Protein AF-A0A8S3FQM8-F1 (afdb_monomer_lite)

Sequence (209 aa):
EDIPSAFQVRVAGCKGMVAIDPESTLNDYYIHVRDSMVKFPSDDWNLEICEFSRPMTLTLNNQVIRLLSDLGNADGQFIAFQNQGFGYSQTPEEQESSAIDIAVQKNMSYSLSKDNLLTNRIPIPPTDGRNLFGIADETGELQYGQCFIQYSALNQTNKGRRKFHVVTGTVLVTKNPCLWPGDFRRLTAVHNSTLEKFMRDVIVFPING

Radius of gyration: 18.64 Å; chains: 1; bounding box: 58×37×45 Å

Foldseek 3Di:
DDDFQKFFKDFQQFTDMDGDDPPDPDPDDDDDGDPVRRRDGGPGGDIDTPDTFAWAWDKDFLLNVVLVVCVVVVDPCVVVVVVDDDDDDDDDDDDDDDWKWWQQDDDDPDPPDPVNSPPRIHTDPPVGTTTAAEDEDPVLPDDPQEKWDKEWDPDDPDPDDTDMDTDFAWIWMAGPVDNDPVRIGIGGHDDDPVCVVRHYSHMYDYPYD

Secondary structure (DSSP, 8-state):
-PPPSEEEEEETTEEEEEE--TT---SS------GGGB-S-------EEEEE---EE-EEEHHHHHHHHHHHHH-THHHHHHH----------------EEEE----------GGGGGSSEEEPPTTT-EEEEEEEETT--PPTTEEEEEEE-S---SSSPPPEEEE-EEEEEEESS--SGGG-EEEEE---HHHHHH--SEEEEES--

pLDDT: mean 70.12, std 23.17, range [21.67, 94.75]

Organism: NCBI:txid392030

Structure (mmCIF, N/CA/C/O backbone):
data_AF-A0A8S3FQM8-F1
#
_entry.id   AF-A0A8S3FQM8-F1
#
loop_
_atom_site.group_PDB
_atom_site.id
_atom_site.type_symbol
_atom_site.label_atom_id
_atom_site.label_alt_id
_atom_site.label_comp_id
_atom_site.label_asym_id
_atom_site.label_entity_id
_atom_site.label_seq_id
_atom_site.pdbx_PDB_ins_code
_atom_site.Cartn_x
_atom_site.Cartn_y
_atom_site.Cartn_z
_atom_site.occupancy
_atom_site.B_iso_or_equiv
_atom_site.auth_seq_id
_atom_site.auth_comp_id
_atom_site.auth_asym_id
_atom_site.auth_atom_id
_atom_site.pdbx_PDB_model_num
ATOM 1 N N . GLU A 1 1 ? 15.951 7.790 11.563 1.00 51.38 1 GLU A N 1
ATOM 2 C CA . GLU A 1 1 ? 14.821 8.065 10.658 1.00 51.38 1 GLU A CA 1
ATOM 3 C C . GLU A 1 1 ? 14.263 6.717 10.233 1.00 51.38 1 GLU A C 1
ATOM 5 O O . GLU A 1 1 ? 15.066 5.815 10.014 1.00 51.38 1 GLU A O 1
ATOM 10 N N . ASP A 1 2 ? 12.945 6.520 10.253 1.00 73.25 2 ASP A N 1
ATOM 11 C CA . ASP A 1 2 ? 12.366 5.232 9.849 1.00 73.25 2 ASP A CA 1
ATOM 12 C C . ASP A 1 2 ? 12.315 5.171 8.320 1.00 73.25 2 ASP A C 1
ATOM 14 O O . ASP A 1 2 ? 11.740 6.055 7.686 1.00 73.25 2 ASP A O 1
ATOM 18 N N . ILE A 1 3 ? 12.923 4.135 7.744 1.00 83.56 3 ILE A N 1
ATOM 19 C CA . ILE A 1 3 ? 12.969 3.917 6.296 1.00 83.56 3 ILE A CA 1
ATOM 20 C C . ILE A 1 3 ? 11.545 3.589 5.795 1.00 83.56 3 ILE A C 1
ATOM 22 O O . ILE A 1 3 ? 10.901 2.716 6.392 1.00 83.56 3 ILE A O 1
ATOM 26 N N . PRO A 1 4 ? 11.032 4.266 4.745 1.00 90.88 4 PRO A N 1
ATOM 27 C CA . PRO A 1 4 ? 9.742 3.939 4.135 1.00 90.88 4 PRO A CA 1
ATOM 28 C C . PRO A 1 4 ? 9.732 2.527 3.544 1.00 90.88 4 PRO A C 1
ATOM 30 O O . PRO A 1 4 ? 10.720 2.100 2.960 1.00 90.88 4 PRO A O 1
ATOM 33 N N . SER A 1 5 ? 8.610 1.818 3.653 1.00 91.81 5 SER A N 1
ATOM 34 C CA . SER A 1 5 ? 8.478 0.453 3.130 1.00 91.81 5 SER A CA 1
ATOM 35 C C . SER A 1 5 ? 8.168 0.402 1.636 1.00 91.81 5 SER A C 1
ATOM 37 O O . SER A 1 5 ? 8.455 -0.611 1.005 1.00 91.81 5 SER A O 1
ATOM 39 N N . ALA A 1 6 ? 7.572 1.455 1.068 1.00 90.94 6 ALA A N 1
ATOM 40 C CA . ALA A 1 6 ? 7.192 1.495 -0.341 1.00 90.94 6 ALA A CA 1
ATOM 41 C C . ALA A 1 6 ? 7.407 2.870 -0.976 1.00 90.94 6 ALA A C 1
ATOM 43 O O . ALA A 1 6 ? 7.285 3.904 -0.315 1.00 90.94 6 ALA A O 1
ATOM 44 N N . PHE A 1 7 ? 7.674 2.868 -2.279 1.00 90.81 7 PHE A N 1
ATOM 45 C CA . PHE A 1 7 ? 8.004 4.042 -3.077 1.00 90.81 7 PHE A CA 1
ATOM 46 C C . PHE A 1 7 ? 7.257 4.007 -4.405 1.00 90.81 7 PHE A C 1
ATOM 48 O O . PHE A 1 7 ? 7.194 2.973 -5.069 1.00 90.81 7 PHE A O 1
ATOM 55 N N . GLN A 1 8 ? 6.723 5.152 -4.812 1.00 89.88 8 GLN A N 1
ATOM 56 C CA . GLN A 1 8 ? 6.282 5.377 -6.178 1.00 89.88 8 GLN A CA 1
ATOM 57 C C . GLN A 1 8 ? 7.473 5.872 -6.989 1.00 89.88 8 GLN A C 1
ATOM 59 O O . GLN A 1 8 ? 8.069 6.894 -6.646 1.00 89.88 8 GLN A O 1
ATOM 64 N N . VAL A 1 9 ? 7.805 5.165 -8.065 1.00 92.75 9 VAL A N 1
ATOM 65 C CA . VAL A 1 9 ? 9.046 5.398 -8.808 1.00 92.75 9 VAL A CA 1
ATOM 66 C C . VAL A 1 9 ? 8.824 5.584 -10.302 1.00 92.75 9 VAL A C 1
ATOM 68 O O . VAL A 1 9 ? 7.843 5.095 -10.881 1.00 92.75 9 VAL A O 1
ATOM 71 N N . ARG A 1 10 ? 9.784 6.276 -10.920 1.00 94.00 10 ARG A N 1
ATOM 72 C CA . ARG A 1 10 ? 10.032 6.296 -12.362 1.00 94.00 10 ARG A CA 1
ATOM 73 C C . ARG A 1 10 ? 11.503 5.970 -12.609 1.00 94.00 10 ARG A C 1
ATOM 75 O O . ARG A 1 10 ? 12.365 6.521 -11.936 1.00 94.00 10 ARG A O 1
ATOM 82 N N . VAL A 1 11 ? 11.774 5.045 -13.524 1.00 94.31 11 VAL A N 1
ATOM 83 C CA . VAL A 1 11 ? 13.138 4.608 -13.878 1.00 94.31 11 VAL A CA 1
ATOM 84 C C . VAL A 1 11 ? 13.109 3.951 -15.253 1.00 94.31 11 VAL A C 1
ATOM 86 O O . VAL A 1 11 ? 12.204 3.163 -15.491 1.00 94.31 11 VAL A O 1
ATOM 89 N N . ALA A 1 12 ? 14.031 4.261 -16.169 1.00 89.81 12 ALA A N 1
ATOM 90 C CA . ALA A 1 12 ? 14.189 3.567 -17.459 1.00 89.81 12 ALA A CA 1
ATOM 91 C C . ALA A 1 12 ? 12.867 3.288 -18.208 1.00 89.81 12 ALA A C 1
ATOM 93 O O . ALA A 1 12 ? 12.565 2.161 -18.591 1.00 89.81 12 ALA A O 1
ATOM 94 N N . GLY A 1 13 ? 12.019 4.315 -18.366 1.00 92.19 13 GLY A N 1
ATOM 95 C CA . GLY A 1 13 ? 10.715 4.195 -19.046 1.00 92.19 13 GLY A CA 1
ATOM 96 C C . GLY A 1 13 ? 9.653 3.383 -18.286 1.00 92.19 13 GLY A C 1
ATOM 97 O O . GLY A 1 13 ? 8.546 3.153 -18.783 1.00 92.19 13 GLY A O 1
ATOM 98 N N . CYS A 1 14 ? 9.962 2.987 -17.054 1.00 93.81 14 CYS A N 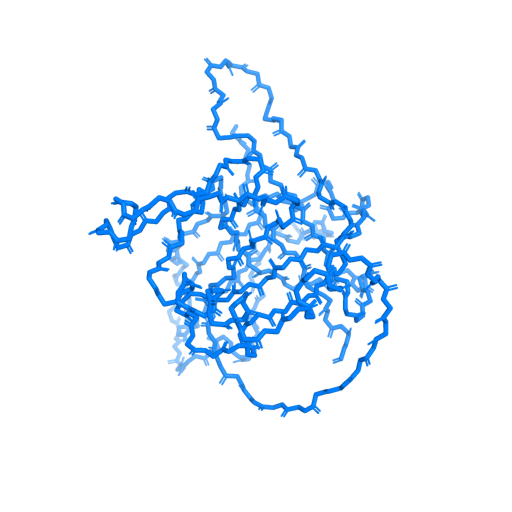1
ATOM 99 C CA . CYS A 1 14 ? 9.102 2.244 -16.152 1.00 93.81 14 CYS A CA 1
ATOM 100 C C . CYS A 1 14 ? 8.432 3.176 -15.139 1.00 93.81 14 CYS A C 1
ATOM 102 O O . CYS A 1 14 ? 9.024 4.149 -14.667 1.00 93.81 14 CYS A O 1
ATOM 104 N N . LYS A 1 15 ? 7.186 2.865 -14.774 1.00 90.19 15 LYS A N 1
ATOM 105 C CA . LYS A 1 15 ? 6.414 3.567 -13.743 1.00 90.19 15 LYS A CA 1
ATOM 106 C C . LYS A 1 15 ? 5.665 2.558 -12.885 1.00 90.19 15 LYS A C 1
ATOM 108 O O . LYS A 1 15 ? 4.909 1.740 -13.409 1.00 90.19 15 LYS A O 1
ATOM 113 N N . GLY A 1 16 ? 5.796 2.670 -11.568 1.00 89.38 16 GLY A N 1
ATOM 114 C CA . GLY A 1 16 ? 5.060 1.801 -10.658 1.00 89.38 16 GLY A CA 1
ATOM 115 C C . GLY A 1 16 ? 5.392 2.020 -9.192 1.00 89.38 16 GLY A C 1
ATOM 116 O O . GLY A 1 16 ? 5.937 3.056 -8.811 1.00 89.38 16 GLY A O 1
ATOM 117 N N . MET A 1 17 ? 5.025 1.027 -8.390 1.00 88.25 17 MET A N 1
ATOM 118 C CA . MET A 1 17 ? 5.359 0.948 -6.975 1.00 88.25 17 MET A CA 1
ATOM 119 C C . MET A 1 17 ? 6.468 -0.080 -6.783 1.00 88.25 17 MET A C 1
ATOM 121 O O . MET A 1 17 ? 6.423 -1.143 -7.397 1.00 88.25 17 MET A O 1
ATOM 125 N N . VAL A 1 18 ? 7.416 0.221 -5.904 1.00 91.75 18 VAL A N 1
ATOM 126 C CA . VAL A 1 18 ? 8.408 -0.736 -5.407 1.00 91.75 18 VAL A CA 1
ATOM 127 C C . VAL A 1 18 ? 8.351 -0.767 -3.889 1.00 91.75 18 VAL A C 1
ATOM 129 O O . VAL A 1 18 ? 8.108 0.260 -3.252 1.00 91.75 18 VAL A O 1
ATOM 132 N N . ALA A 1 19 ? 8.539 -1.948 -3.314 1.00 91.06 19 ALA A N 1
ATOM 133 C CA . ALA A 1 19 ? 8.624 -2.148 -1.875 1.00 91.06 19 ALA A CA 1
ATOM 134 C C . ALA A 1 19 ? 10.031 -2.616 -1.506 1.00 91.06 19 ALA A C 1
ATOM 136 O O . ALA A 1 19 ? 10.743 -3.172 -2.342 1.00 91.06 19 ALA A O 1
ATOM 137 N N . ILE A 1 20 ? 10.430 -2.377 -0.260 1.00 89.44 20 ILE A N 1
ATOM 138 C CA . ILE A 1 20 ? 11.671 -2.944 0.268 1.00 89.44 20 ILE A CA 1
ATOM 139 C C . ILE A 1 20 ? 11.507 -4.457 0.349 1.00 89.44 20 ILE A C 1
ATOM 141 O O . ILE A 1 20 ? 10.573 -4.938 0.989 1.00 89.44 20 ILE A O 1
ATOM 145 N N . ASP A 1 21 ? 12.438 -5.180 -0.267 1.00 86.88 21 ASP A N 1
ATOM 146 C CA . ASP A 1 21 ? 12.581 -6.617 -0.074 1.00 86.88 21 ASP A CA 1
ATOM 147 C C . ASP A 1 21 ? 13.237 -6.879 1.294 1.00 86.88 21 ASP A C 1
ATOM 149 O O . ASP A 1 21 ? 14.395 -6.497 1.504 1.00 86.88 21 ASP A O 1
ATOM 153 N N . PRO A 1 22 ? 12.513 -7.487 2.248 1.00 73.75 22 PRO A N 1
ATOM 154 C CA . PRO A 1 22 ? 13.048 -7.751 3.573 1.00 73.75 22 PRO A CA 1
ATOM 155 C C . PRO A 1 22 ? 14.041 -8.911 3.629 1.00 73.75 22 PRO A C 1
ATOM 157 O O . PRO A 1 22 ? 14.776 -9.024 4.612 1.00 73.75 22 PRO A O 1
ATOM 160 N N . GLU A 1 23 ? 14.047 -9.772 2.613 1.00 76.38 23 GLU A N 1
ATOM 161 C CA . GLU A 1 23 ? 14.890 -10.964 2.547 1.00 76.38 23 GLU A CA 1
ATOM 162 C C . GLU A 1 23 ? 16.126 -10.758 1.674 1.00 76.38 23 GLU A C 1
ATOM 164 O O . GLU A 1 23 ? 16.943 -11.669 1.549 1.00 76.38 23 GLU A O 1
ATOM 169 N N . SER A 1 24 ? 16.304 -9.560 1.107 1.00 77.38 24 SER A N 1
ATOM 170 C CA . SER A 1 24 ? 17.456 -9.259 0.267 1.00 77.38 24 SER A CA 1
ATOM 171 C C . SER A 1 24 ? 18.762 -9.502 1.027 1.00 77.38 24 SER A C 1
ATOM 173 O O . SER A 1 24 ? 19.128 -8.784 1.960 1.00 77.38 24 SER A O 1
ATOM 175 N N . THR A 1 25 ? 19.491 -10.530 0.598 1.00 72.88 25 THR A N 1
ATOM 176 C CA . THR A 1 25 ? 20.845 -10.855 1.066 1.00 72.88 25 THR A CA 1
ATOM 177 C C . THR A 1 25 ? 21.922 -10.251 0.166 1.00 72.88 25 THR A C 1
ATOM 179 O O . THR A 1 25 ? 23.092 -10.625 0.261 1.00 72.88 25 THR A O 1
ATOM 182 N N . LEU A 1 26 ? 21.533 -9.392 -0.778 1.00 73.56 26 LEU A N 1
ATOM 183 C CA . LEU A 1 26 ? 22.439 -8.818 -1.761 1.00 73.56 26 LEU A CA 1
ATOM 184 C C . LEU A 1 26 ? 23.240 -7.681 -1.120 1.00 73.56 26 LEU A C 1
ATOM 186 O O . LEU A 1 26 ? 22.693 -6.818 -0.441 1.00 73.56 26 LEU A O 1
ATOM 190 N N . ASN A 1 27 ? 24.553 -7.680 -1.353 1.00 71.25 27 ASN A N 1
ATOM 191 C CA . ASN A 1 27 ? 25.451 -6.630 -0.857 1.00 71.25 27 ASN A CA 1
ATOM 192 C C . ASN A 1 27 ? 25.421 -5.353 -1.722 1.00 71.25 27 ASN A C 1
ATOM 194 O O . ASN A 1 27 ? 26.046 -4.363 -1.352 1.00 71.25 27 ASN A O 1
ATOM 198 N N . ASP A 1 28 ? 24.714 -5.390 -2.854 1.00 80.75 28 ASP A N 1
ATOM 199 C CA . ASP A 1 28 ? 24.570 -4.298 -3.817 1.00 80.75 28 ASP A CA 1
ATOM 200 C C . ASP A 1 28 ? 23.115 -3.811 -3.897 1.00 80.75 28 ASP A C 1
ATOM 202 O O . ASP A 1 28 ? 22.177 -4.483 -3.460 1.00 80.75 28 ASP A O 1
ATOM 206 N N . TYR A 1 29 ? 22.926 -2.623 -4.474 1.00 82.38 29 TYR A N 1
ATOM 207 C CA . TYR A 1 29 ? 21.610 -2.014 -4.653 1.00 82.38 29 TYR A CA 1
ATOM 208 C C . TYR A 1 29 ? 20.959 -2.494 -5.950 1.00 82.38 29 TYR A C 1
ATOM 210 O O . TYR A 1 29 ? 21.437 -2.186 -7.042 1.00 82.38 29 TYR A O 1
ATOM 218 N N . TYR A 1 30 ? 19.830 -3.190 -5.830 1.00 87.31 30 TYR A N 1
ATOM 219 C CA . TYR A 1 30 ? 19.044 -3.659 -6.969 1.00 87.31 30 TYR A CA 1
ATOM 220 C C . TYR A 1 30 ? 17.611 -3.145 -6.902 1.00 87.31 30 TYR A C 1
ATOM 222 O O . TYR A 1 30 ? 17.039 -2.964 -5.827 1.00 87.31 30 TYR A O 1
ATOM 230 N N . ILE A 1 31 ? 17.022 -2.940 -8.077 1.00 89.19 31 ILE A N 1
ATOM 231 C CA . ILE A 1 31 ? 15.600 -2.665 -8.247 1.00 89.19 31 ILE A CA 1
ATOM 232 C C . ILE A 1 31 ? 15.025 -3.703 -9.204 1.00 89.19 31 ILE A C 1
ATOM 234 O O . ILE A 1 31 ? 15.507 -3.873 -10.322 1.00 89.19 31 ILE A O 1
ATOM 238 N N . HIS A 1 32 ? 13.992 -4.407 -8.755 1.00 89.50 32 HIS A N 1
ATOM 239 C CA . HIS A 1 32 ? 13.260 -5.345 -9.592 1.00 89.50 32 HIS A CA 1
ATOM 240 C C . HIS A 1 32 ? 12.070 -4.626 -10.219 1.00 89.50 32 HIS A C 1
ATOM 242 O O . HIS A 1 32 ? 11.231 -4.054 -9.523 1.00 89.50 32 HIS A O 1
ATOM 248 N N . VAL A 1 33 ? 12.006 -4.651 -11.547 1.00 90.75 33 VAL A N 1
ATOM 249 C CA . VAL A 1 33 ? 10.925 -4.053 -12.327 1.00 90.75 33 VAL A CA 1
ATOM 250 C C . VAL A 1 33 ? 10.115 -5.174 -12.968 1.00 90.75 33 VAL A C 1
ATOM 252 O O . VAL A 1 33 ? 10.680 -6.105 -13.536 1.00 90.75 33 VAL A O 1
ATOM 255 N N . ARG A 1 34 ? 8.786 -5.095 -12.865 1.00 88.94 34 ARG A N 1
ATOM 256 C CA . ARG A 1 34 ? 7.861 -6.025 -13.529 1.00 88.94 34 ARG A CA 1
ATOM 257 C C . ARG A 1 34 ? 7.527 -5.527 -14.933 1.00 88.94 34 ARG A C 1
ATOM 259 O O . ARG A 1 34 ? 7.420 -4.319 -15.130 1.00 88.94 34 ARG A O 1
ATOM 266 N N . ASP A 1 35 ? 7.223 -6.433 -15.859 1.00 91.94 35 ASP A N 1
ATOM 267 C CA . ASP A 1 35 ? 6.842 -6.082 -17.240 1.00 91.94 35 ASP A CA 1
ATOM 268 C C . ASP A 1 35 ? 5.692 -5.065 -17.298 1.00 91.94 35 ASP A C 1
ATOM 270 O O . ASP A 1 35 ? 5.727 -4.114 -18.073 1.00 91.94 35 ASP A O 1
ATOM 274 N N . SER A 1 36 ? 4.713 -5.177 -16.394 1.00 89.06 36 SER A N 1
ATOM 275 C CA . SER A 1 36 ? 3.588 -4.237 -16.291 1.00 89.06 36 SER A CA 1
ATOM 276 C C . SER A 1 36 ? 3.999 -2.792 -15.968 1.00 89.06 36 SER A C 1
ATOM 278 O O . SER A 1 36 ? 3.221 -1.855 -16.184 1.00 89.06 36 SER A O 1
ATOM 280 N N . MET A 1 37 ? 5.187 -2.595 -15.387 1.00 90.62 37 MET A N 1
ATOM 281 C CA . MET A 1 37 ? 5.733 -1.275 -15.072 1.00 90.62 37 MET A CA 1
ATOM 282 C C . MET A 1 37 ? 6.361 -0.617 -16.298 1.00 90.62 37 MET A C 1
ATOM 284 O O . MET A 1 37 ? 6.403 0.611 -16.329 1.00 90.62 37 MET A O 1
ATOM 288 N N . VAL A 1 38 ? 6.809 -1.384 -17.296 1.00 94.06 38 VAL A N 1
ATOM 289 C CA . VAL A 1 38 ? 7.433 -0.865 -18.519 1.00 94.06 38 VAL A CA 1
ATOM 290 C C . VAL A 1 38 ? 6.369 -0.164 -19.359 1.00 94.06 38 VAL A C 1
ATOM 292 O O . VAL A 1 38 ? 5.387 -0.777 -19.773 1.00 94.06 38 VAL A O 1
ATOM 295 N N . LYS A 1 39 ? 6.526 1.144 -19.590 1.00 92.56 39 LYS A N 1
ATOM 296 C CA . LYS A 1 39 ? 5.579 1.936 -20.399 1.00 92.56 39 LYS A CA 1
ATOM 297 C C . LYS A 1 39 ? 6.129 2.256 -21.782 1.00 92.56 39 LYS A C 1
ATOM 299 O O . LYS A 1 39 ? 5.360 2.383 -22.728 1.00 92.56 39 LYS A O 1
ATOM 304 N N . PHE A 1 40 ? 7.444 2.380 -21.894 1.00 94.75 40 PHE A N 1
ATOM 305 C CA . PHE A 1 40 ? 8.171 2.550 -23.146 1.00 94.75 40 PHE A CA 1
ATOM 306 C C . PHE A 1 40 ? 9.636 2.139 -22.933 1.00 94.75 40 PHE A C 1
ATOM 308 O O . PHE A 1 40 ? 10.117 2.207 -21.801 1.00 94.75 40 PHE A O 1
ATOM 315 N N . PRO A 1 41 ? 10.352 1.707 -23.984 1.00 92.88 41 PRO A N 1
ATOM 316 C CA . PRO A 1 41 ? 11.771 1.384 -23.875 1.00 92.88 41 PRO A CA 1
ATOM 317 C C . PRO A 1 41 ? 12.598 2.644 -23.584 1.00 92.88 41 PRO A C 1
ATOM 319 O O . PRO A 1 41 ? 12.361 3.697 -24.178 1.00 92.88 41 PRO A O 1
ATOM 322 N N . SER A 1 42 ? 13.569 2.538 -22.679 1.00 94.50 42 SER A N 1
ATOM 323 C CA . SER A 1 42 ? 14.527 3.600 -22.366 1.00 94.50 42 SER A CA 1
ATOM 324 C C . SER A 1 42 ? 15.776 3.011 -21.713 1.00 94.50 42 SER A C 1
ATOM 326 O O . SER A 1 42 ? 15.668 2.096 -20.899 1.00 94.50 42 SER A O 1
ATOM 328 N N . ASP A 1 43 ? 16.937 3.584 -22.024 1.00 92.81 43 ASP A N 1
ATOM 329 C CA . ASP A 1 43 ? 18.227 3.217 -21.425 1.00 92.81 43 ASP A CA 1
ATOM 330 C C . ASP A 1 43 ? 18.622 4.139 -20.252 1.00 92.81 43 ASP A C 1
ATOM 332 O O . ASP A 1 43 ? 19.700 3.998 -19.675 1.00 92.81 43 ASP A O 1
ATOM 336 N N . ASP A 1 44 ? 17.764 5.096 -19.882 1.00 92.88 44 ASP A N 1
ATOM 337 C CA . ASP A 1 44 ? 18.015 6.034 -18.783 1.00 92.88 44 ASP A CA 1
ATOM 338 C C . ASP A 1 44 ? 17.601 5.446 -17.423 1.00 92.88 44 ASP A C 1
ATOM 340 O O . ASP A 1 44 ? 16.444 5.531 -17.008 1.00 92.88 44 ASP A O 1
ATOM 344 N N . TRP A 1 45 ? 18.563 4.857 -16.712 1.00 90.94 45 TRP A N 1
ATOM 345 C CA . TRP A 1 45 ? 18.365 4.204 -15.412 1.00 90.94 45 TRP A CA 1
ATOM 346 C C . TRP A 1 45 ? 18.436 5.144 -14.200 1.00 90.94 45 TRP A C 1
ATOM 348 O O . TRP A 1 45 ? 18.619 4.688 -13.070 1.00 90.94 45 TRP A O 1
ATOM 358 N N . ASN A 1 46 ? 18.251 6.451 -14.397 1.00 92.75 46 ASN A N 1
ATOM 359 C CA . ASN A 1 46 ? 18.083 7.370 -13.277 1.00 92.75 46 ASN A CA 1
ATOM 360 C C . ASN A 1 46 ? 16.797 7.043 -12.499 1.00 92.75 46 ASN A C 1
ATOM 362 O O . ASN A 1 46 ? 15.694 7.031 -13.048 1.00 92.75 46 ASN A O 1
ATOM 366 N N . LEU A 1 47 ? 16.948 6.760 -11.202 1.00 93.12 47 LEU A N 1
ATOM 367 C CA . LEU A 1 47 ? 15.831 6.480 -10.307 1.00 93.12 47 LEU A CA 1
ATOM 368 C C . LEU A 1 47 ? 15.233 7.785 -9.776 1.00 93.12 47 LEU A C 1
ATOM 370 O O . LEU A 1 47 ? 15.873 8.514 -9.019 1.00 93.12 47 LEU A O 1
ATOM 374 N N . GLU A 1 48 ? 13.967 8.023 -10.094 1.00 94.19 48 GLU A N 1
ATOM 375 C CA . GLU A 1 48 ? 13.182 9.129 -9.556 1.00 94.19 48 GLU A CA 1
ATOM 376 C C . GLU A 1 48 ? 12.136 8.612 -8.564 1.00 94.19 48 GLU A C 1
ATOM 378 O O . GLU A 1 48 ? 11.273 7.797 -8.908 1.00 94.19 48 GLU A O 1
ATOM 383 N N . ILE A 1 49 ? 12.166 9.126 -7.332 1.00 93.19 49 ILE A N 1
ATOM 384 C CA . ILE A 1 49 ? 11.138 8.863 -6.317 1.00 93.19 49 ILE A CA 1
ATOM 385 C C . ILE A 1 49 ? 10.084 9.968 -6.402 1.00 93.19 49 ILE A C 1
ATOM 387 O O . ILE A 1 49 ? 10.363 11.129 -6.112 1.00 93.19 49 ILE A O 1
ATOM 391 N N . CYS A 1 50 ? 8.863 9.600 -6.785 1.00 89.38 50 CYS A N 1
ATOM 392 C CA . CYS A 1 50 ? 7.725 10.516 -6.856 1.00 89.38 50 CYS A CA 1
ATOM 393 C C . CYS A 1 50 ? 7.071 10.710 -5.480 1.00 89.38 50 CYS A C 1
ATOM 395 O O . CYS A 1 50 ? 6.747 11.830 -5.100 1.00 89.38 50 CYS A O 1
ATOM 397 N N . GLU A 1 51 ? 6.873 9.615 -4.738 1.00 89.31 51 GLU A N 1
ATOM 398 C CA . GLU A 1 51 ? 6.307 9.619 -3.386 1.00 89.31 51 GLU A CA 1
ATOM 399 C C . GLU A 1 51 ? 6.705 8.339 -2.628 1.00 89.31 51 GLU A C 1
ATOM 401 O O . GLU A 1 51 ? 7.240 7.398 -3.215 1.00 89.31 51 GLU A O 1
ATOM 406 N N . PHE A 1 52 ? 6.468 8.290 -1.317 1.00 89.38 52 PHE A N 1
ATOM 407 C CA . PHE A 1 52 ? 6.839 7.174 -0.448 1.00 89.38 52 PHE A CA 1
ATOM 408 C C . PHE A 1 52 ? 5.826 6.960 0.680 1.00 89.38 52 PHE A C 1
ATOM 410 O O . PHE A 1 52 ? 5.097 7.876 1.072 1.00 89.38 52 PHE A O 1
ATOM 417 N N . SER A 1 53 ? 5.778 5.738 1.210 1.00 87.69 53 SER A N 1
ATOM 418 C CA . SER A 1 53 ? 4.856 5.330 2.271 1.00 87.69 53 SER A CA 1
ATOM 419 C C . SER A 1 53 ? 5.040 6.168 3.533 1.00 87.69 53 SER A C 1
ATOM 421 O O . SER A 1 53 ? 6.132 6.232 4.104 1.00 87.69 53 SER A O 1
ATOM 423 N N . ARG A 1 54 ? 3.949 6.788 3.979 1.00 88.06 54 ARG A N 1
ATOM 424 C CA . ARG A 1 54 ? 3.871 7.614 5.184 1.00 88.06 54 ARG A CA 1
ATOM 425 C C . ARG A 1 54 ? 2.423 7.666 5.685 1.00 88.06 54 ARG A C 1
ATOM 427 O O . ARG A 1 54 ? 1.509 7.328 4.936 1.00 88.06 54 ARG A O 1
ATOM 434 N N . PRO A 1 55 ? 2.173 8.133 6.915 1.00 87.06 55 PRO A N 1
ATOM 435 C CA . PRO A 1 55 ? 0.831 8.335 7.432 1.00 87.06 55 PRO A CA 1
ATOM 436 C C . PRO A 1 55 ? 0.081 9.346 6.584 1.00 87.06 55 PRO A C 1
ATOM 438 O O . PRO A 1 55 ? 0.490 10.503 6.483 1.00 87.06 55 PRO A O 1
ATOM 441 N N . MET A 1 56 ? -1.033 8.914 6.002 1.00 83.44 56 MET A N 1
ATOM 442 C CA . MET A 1 56 ? -1.905 9.769 5.207 1.00 83.44 56 MET A CA 1
ATOM 443 C C . MET A 1 56 ? -3.337 9.672 5.732 1.00 83.44 56 MET A C 1
ATOM 445 O O . MET A 1 56 ? -3.874 8.583 5.951 1.00 83.44 56 MET A O 1
ATOM 449 N N . THR A 1 57 ? -3.959 10.826 5.974 1.00 81.12 57 THR A N 1
ATOM 450 C CA . THR A 1 57 ? -5.369 10.913 6.370 1.00 81.12 57 THR A CA 1
ATOM 451 C C . THR A 1 57 ? -6.277 10.633 5.185 1.00 81.12 57 THR A C 1
ATOM 453 O O . THR A 1 57 ? -5.993 11.076 4.075 1.00 81.12 57 THR A O 1
ATOM 456 N N . LEU A 1 58 ? -7.401 9.969 5.445 1.00 76.88 58 LEU A N 1
ATOM 457 C CA . LEU A 1 58 ? -8.440 9.744 4.448 1.00 76.88 58 LEU A CA 1
ATOM 458 C C . LEU A 1 58 ? -9.450 10.897 4.469 1.00 76.88 58 LEU A C 1
ATOM 460 O O . LEU A 1 58 ? -9.935 11.305 5.525 1.00 76.88 58 LEU A O 1
ATOM 464 N N . THR A 1 59 ? -9.805 11.389 3.287 1.00 69.81 59 THR A N 1
ATOM 465 C CA . THR A 1 59 ? -10.953 12.277 3.083 1.00 69.81 59 THR A CA 1
ATOM 466 C C . THR A 1 59 ? -11.862 11.650 2.041 1.00 69.81 59 THR A C 1
ATOM 468 O O . THR A 1 59 ? -11.404 11.378 0.932 1.00 69.81 59 THR A O 1
ATOM 471 N N . LEU A 1 60 ? -13.139 11.450 2.358 1.00 66.75 60 LEU A N 1
ATOM 472 C CA . LEU A 1 60 ? -14.110 10.996 1.370 1.00 66.75 60 LEU A CA 1
ATOM 473 C C . LEU A 1 60 ? -14.452 12.143 0.435 1.00 66.75 60 LEU A C 1
ATOM 475 O O . LEU A 1 60 ? -14.754 13.249 0.882 1.00 66.75 60 LEU A O 1
ATOM 479 N N . ASN A 1 61 ? -14.426 11.867 -0.862 1.00 66.50 61 ASN A N 1
ATOM 480 C CA . ASN A 1 61 ? -14.937 12.779 -1.868 1.00 66.50 61 ASN A CA 1
ATOM 481 C C . ASN A 1 61 ? -16.458 12.581 -2.040 1.00 66.50 61 ASN A C 1
ATOM 483 O O . ASN A 1 61 ? -17.037 11.580 -1.612 1.00 66.50 61 ASN A O 1
ATOM 487 N N . ASN A 1 62 ? -17.111 13.522 -2.717 1.00 63.41 62 ASN A N 1
ATOM 488 C CA . ASN A 1 62 ? -18.545 13.429 -3.002 1.00 63.41 62 ASN A CA 1
ATOM 489 C C . ASN A 1 62 ? -18.984 12.187 -3.776 1.00 63.41 62 ASN A C 1
ATOM 491 O O . ASN A 1 62 ? -20.137 11.785 -3.646 1.00 63.41 62 ASN A O 1
ATOM 495 N N . GLN A 1 63 ? -18.117 11.612 -4.605 1.00 62.59 63 GLN A N 1
ATOM 496 C CA . GLN A 1 63 ? -18.464 10.433 -5.398 1.00 62.59 63 GLN A CA 1
ATOM 497 C C . GLN A 1 63 ? -18.636 9.225 -4.474 1.00 62.59 63 GLN A C 1
ATOM 499 O O . GLN A 1 63 ? -19.678 8.581 -4.494 1.00 62.59 63 GLN A O 1
ATOM 504 N N . VAL A 1 64 ? -17.679 9.021 -3.568 1.00 63.09 64 VAL A N 1
ATOM 505 C CA . VAL A 1 64 ? -17.735 7.999 -2.521 1.00 63.09 64 VAL A CA 1
ATOM 506 C C . VAL A 1 64 ? -18.923 8.232 -1.592 1.00 63.09 64 VAL A C 1
ATOM 508 O O . VAL A 1 64 ? -19.648 7.293 -1.290 1.00 63.09 64 VAL A O 1
ATOM 511 N N . ILE A 1 65 ? -19.171 9.478 -1.171 1.00 63.34 65 ILE A N 1
ATOM 512 C CA . ILE A 1 65 ? -20.305 9.804 -0.290 1.00 63.34 65 ILE A CA 1
ATOM 513 C C . ILE A 1 65 ? -21.638 9.458 -0.959 1.00 63.34 65 ILE A C 1
ATOM 515 O O . ILE A 1 65 ? -22.503 8.878 -0.312 1.00 63.34 65 ILE A O 1
ATOM 519 N N . ARG A 1 66 ? -21.805 9.780 -2.247 1.00 63.25 66 ARG A N 1
ATOM 520 C CA . ARG A 1 66 ? -23.020 9.445 -3.002 1.00 63.25 66 ARG A CA 1
ATOM 521 C C . ARG A 1 66 ? -23.180 7.944 -3.171 1.00 63.25 66 ARG A C 1
ATOM 523 O O . ARG A 1 66 ? -24.244 7.444 -2.854 1.00 63.25 66 ARG A O 1
ATOM 530 N N . LEU A 1 67 ? -22.125 7.226 -3.557 1.00 63.97 67 LEU A N 1
ATOM 531 C CA . LEU A 1 67 ? -22.175 5.768 -3.688 1.00 63.97 67 LEU A CA 1
ATOM 532 C C . LEU A 1 67 ? -22.520 5.091 -2.358 1.00 63.97 67 LEU A C 1
ATOM 534 O O . LEU A 1 67 ? -23.398 4.239 -2.314 1.00 63.97 67 LEU A O 1
ATOM 538 N N . LEU A 1 68 ? -21.885 5.504 -1.259 1.00 62.97 68 LEU A N 1
ATOM 539 C CA . LEU A 1 68 ? -22.201 4.995 0.077 1.00 62.97 68 LEU A CA 1
ATOM 540 C C . LEU A 1 68 ? -23.621 5.374 0.517 1.00 62.97 68 LEU A C 1
ATOM 542 O O . LEU A 1 68 ? -24.280 4.580 1.181 1.00 62.97 68 LEU A O 1
ATOM 546 N N . SER A 1 69 ? -24.103 6.564 0.148 1.00 58.44 69 SER A N 1
ATOM 547 C CA . SER A 1 69 ? -25.469 7.000 0.444 1.00 58.44 69 SER A CA 1
ATOM 548 C C . SER A 1 69 ? -26.506 6.239 -0.375 1.00 58.44 69 SER A C 1
ATOM 550 O O . SER A 1 69 ? -27.541 5.887 0.175 1.00 58.44 69 SER A O 1
ATOM 552 N N . ASP A 1 70 ? -26.257 5.980 -1.655 1.00 57.66 70 ASP A N 1
ATOM 553 C CA . ASP A 1 70 ? -27.151 5.213 -2.522 1.00 57.66 70 ASP A CA 1
ATOM 554 C C . ASP A 1 70 ? -27.205 3.758 -2.051 1.00 57.66 70 ASP A C 1
ATOM 556 O O . ASP A 1 70 ? -28.286 3.200 -1.894 1.00 57.66 70 ASP A O 1
ATOM 560 N N . LEU A 1 71 ? -26.055 3.181 -1.692 1.00 52.97 71 LEU A N 1
ATOM 561 C CA . LEU A 1 71 ? -25.972 1.861 -1.067 1.00 52.97 71 LEU A CA 1
ATOM 562 C C . LEU A 1 71 ? -26.674 1.804 0.304 1.00 52.97 71 LEU A C 1
ATOM 564 O O . LEU A 1 71 ? -27.294 0.797 0.634 1.00 52.97 71 LEU A O 1
ATOM 568 N N . GLY A 1 72 ? -26.599 2.876 1.101 1.00 47.78 72 GLY A N 1
ATOM 569 C CA . GLY A 1 72 ? -27.232 2.965 2.421 1.00 47.78 72 GLY A CA 1
ATOM 570 C C . GLY A 1 72 ? -28.733 3.281 2.395 1.00 47.78 72 GLY A C 1
ATOM 571 O O . GLY A 1 72 ? -29.447 2.894 3.318 1.00 47.78 72 GLY A O 1
ATOM 572 N N . ASN A 1 73 ? -29.219 3.962 1.353 1.00 42.44 73 ASN A N 1
ATOM 573 C CA . ASN A 1 73 ? -30.624 4.352 1.195 1.00 42.44 73 ASN A CA 1
ATOM 574 C C . ASN A 1 73 ? -31.434 3.346 0.363 1.00 42.44 73 ASN A C 1
ATOM 576 O O . ASN A 1 73 ? -32.657 3.316 0.498 1.00 42.44 73 ASN A O 1
ATOM 580 N N . ALA A 1 74 ? -30.786 2.553 -0.497 1.00 40.38 74 ALA A N 1
ATOM 581 C CA . ALA A 1 74 ? -31.477 1.630 -1.393 1.00 40.38 74 ALA A CA 1
ATOM 582 C C . ALA A 1 74 ? -31.980 0.357 -0.702 1.00 40.38 74 ALA A C 1
ATOM 584 O O . ALA A 1 74 ? -32.981 -0.181 -1.154 1.00 40.38 74 ALA A O 1
ATOM 585 N N . ASP A 1 75 ? -31.378 -0.107 0.398 1.00 38.72 75 ASP A N 1
ATOM 586 C CA . ASP A 1 75 ? -31.799 -1.372 0.999 1.00 38.72 75 ASP A CA 1
ATOM 587 C C . ASP A 1 75 ? -31.526 -1.452 2.507 1.00 38.72 75 ASP A C 1
ATOM 589 O O . ASP A 1 75 ? -30.400 -1.279 2.980 1.00 38.72 75 ASP A O 1
ATOM 593 N N . GLY A 1 76 ? -32.528 -1.915 3.266 1.00 34.28 76 GLY A N 1
ATOM 594 C CA . GLY A 1 76 ? -32.362 -2.446 4.632 1.00 34.28 76 GLY A CA 1
ATOM 595 C C . GLY A 1 76 ? -31.323 -3.580 4.741 1.00 34.28 76 GLY A C 1
ATOM 596 O O . GLY A 1 76 ? -31.007 -4.038 5.839 1.00 34.28 76 GLY A O 1
ATOM 597 N N . GLN A 1 77 ? -30.734 -3.990 3.616 1.00 34.06 77 GLN A N 1
ATOM 598 C CA . GLN A 1 77 ? -29.564 -4.844 3.527 1.00 34.06 77 GLN A CA 1
ATOM 599 C C . GLN A 1 77 ? -28.289 -4.197 4.065 1.00 34.06 77 GLN A C 1
ATOM 601 O O . GLN A 1 77 ? -27.414 -4.953 4.449 1.00 34.06 77 GLN A O 1
ATOM 606 N N . PHE A 1 78 ? -28.155 -2.870 4.196 1.00 34.62 78 PHE A N 1
ATOM 607 C CA . PHE A 1 78 ? -26.974 -2.298 4.873 1.00 34.62 78 PHE A CA 1
ATOM 608 C C . PHE A 1 78 ? -26.995 -2.545 6.393 1.00 34.62 78 PHE A C 1
ATOM 610 O O . PHE A 1 78 ? -25.963 -2.840 7.000 1.00 34.62 78 PHE A O 1
ATOM 617 N N . ILE A 1 79 ? -28.191 -2.553 6.997 1.00 34.56 79 ILE A N 1
ATOM 618 C CA . ILE A 1 79 ? -28.398 -3.023 8.378 1.00 34.56 79 ILE A CA 1
ATOM 619 C C . ILE A 1 79 ? -28.194 -4.549 8.457 1.00 34.56 79 ILE A C 1
ATOM 621 O O . ILE A 1 79 ? -27.696 -5.045 9.465 1.00 34.56 79 ILE A O 1
ATOM 625 N N . ALA A 1 80 ? -28.482 -5.307 7.392 1.00 31.97 80 ALA A N 1
ATOM 626 C CA . ALA A 1 80 ? -28.148 -6.735 7.313 1.00 31.97 80 ALA A CA 1
ATOM 627 C C . ALA A 1 80 ? -26.643 -7.000 7.064 1.00 31.97 80 ALA A C 1
ATOM 629 O O . ALA A 1 80 ? -26.102 -7.956 7.607 1.00 31.97 80 ALA A O 1
ATOM 630 N N . PHE A 1 81 ? -25.938 -6.125 6.340 1.00 32.56 81 PHE A N 1
ATOM 631 C CA . PHE A 1 81 ? -24.498 -6.181 6.041 1.00 32.56 81 PHE A CA 1
ATOM 632 C C . PHE A 1 81 ? -23.642 -5.866 7.270 1.00 32.56 81 PHE A C 1
ATOM 634 O O . PHE A 1 81 ? -22.527 -6.368 7.387 1.00 32.56 81 PHE A O 1
ATOM 641 N N . GLN A 1 82 ? -24.170 -5.072 8.208 1.00 33.03 82 GLN A N 1
ATOM 642 C CA . GLN A 1 82 ? -23.597 -4.923 9.549 1.00 33.03 82 GLN A CA 1
ATOM 643 C C . GLN A 1 82 ? -23.849 -6.146 10.446 1.00 33.03 82 GLN A C 1
ATOM 645 O O . GLN A 1 82 ? -23.086 -6.370 11.381 1.00 33.03 82 GLN A O 1
ATOM 650 N N . ASN A 1 83 ? -24.887 -6.945 10.167 1.00 28.88 83 ASN A N 1
ATOM 651 C CA . ASN A 1 83 ? -25.339 -8.033 11.042 1.00 28.88 83 ASN A CA 1
ATOM 652 C C . ASN A 1 83 ? -25.046 -9.456 10.526 1.00 28.88 83 ASN A C 1
ATOM 654 O O . ASN A 1 83 ? -25.257 -10.413 11.269 1.00 28.88 83 ASN A O 1
ATOM 658 N N . GLN A 1 84 ? -24.550 -9.640 9.299 1.00 30.55 84 GLN A N 1
ATOM 659 C CA . GLN A 1 84 ? -24.252 -10.963 8.737 1.00 30.55 84 GLN A CA 1
ATOM 660 C C . GLN A 1 84 ? -22.879 -10.995 8.061 1.00 3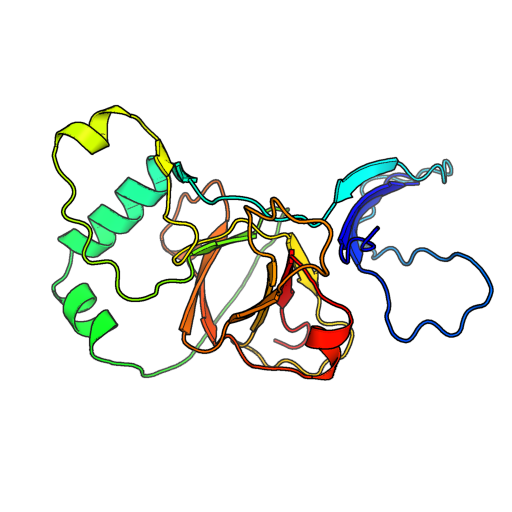0.55 84 GLN A C 1
ATOM 662 O O . GLN A 1 84 ? -22.713 -10.619 6.903 1.00 30.55 84 GLN A O 1
ATOM 667 N N . GLY A 1 85 ? -21.879 -11.513 8.773 1.00 35.56 85 GLY A N 1
ATOM 668 C CA . GLY A 1 85 ? -20.668 -12.009 8.131 1.00 35.56 85 GLY A CA 1
ATOM 669 C C . GLY A 1 85 ? -20.930 -13.376 7.508 1.00 35.56 85 GLY A C 1
ATOM 670 O O . GLY A 1 85 ? -21.016 -14.320 8.268 1.00 35.56 85 GLY A O 1
ATOM 671 N N . PHE A 1 86 ? -21.037 -13.498 6.178 1.00 25.89 86 PHE A N 1
ATOM 672 C CA . PHE A 1 86 ? -20.965 -14.775 5.436 1.00 25.89 86 PHE A CA 1
ATOM 673 C C . PHE A 1 86 ? -20.762 -14.549 3.909 1.00 25.89 86 PHE A C 1
ATOM 675 O O . PHE A 1 86 ? -21.478 -13.753 3.313 1.00 25.89 86 PHE A O 1
ATOM 682 N N . GLY A 1 87 ? -19.819 -15.283 3.280 1.00 25.70 87 GLY A N 1
ATOM 683 C CA . GLY A 1 87 ? -19.972 -15.888 1.927 1.00 25.70 87 GLY A CA 1
ATOM 684 C C . GLY A 1 87 ? -19.451 -15.208 0.628 1.00 25.70 87 GLY A C 1
ATOM 685 O O . GLY A 1 87 ? -20.192 -14.481 -0.011 1.00 25.70 87 GLY A O 1
ATOM 686 N N . TYR A 1 88 ? -18.201 -15.518 0.234 1.00 26.77 88 TYR A N 1
ATOM 687 C CA . TYR A 1 88 ? -17.571 -15.856 -1.087 1.00 26.77 88 TYR A CA 1
ATOM 688 C C . TYR A 1 88 ? -18.082 -15.481 -2.529 1.00 26.77 88 TYR A C 1
ATOM 690 O O . TYR A 1 88 ? -19.218 -15.778 -2.871 1.00 26.77 88 TYR A O 1
ATOM 698 N N . SER A 1 89 ? -17.090 -15.122 -3.402 1.00 21.67 89 SER A N 1
ATOM 699 C CA . SER A 1 89 ? -16.829 -15.481 -4.854 1.00 21.67 89 SER A CA 1
ATOM 700 C C . SER A 1 89 ? -17.698 -14.872 -6.004 1.00 21.67 89 SER A C 1
ATOM 702 O O . SER A 1 89 ? -18.886 -14.714 -5.791 1.00 21.67 89 SER A O 1
ATOM 704 N N . GLN A 1 90 ? -17.286 -14.513 -7.250 1.00 23.52 90 GLN A N 1
ATOM 705 C CA . GLN A 1 90 ? -16.088 -14.636 -8.135 1.00 23.52 90 GLN A CA 1
ATOM 706 C C . GLN A 1 90 ? -15.971 -13.448 -9.155 1.00 23.52 90 GLN A C 1
ATOM 708 O O . GLN A 1 90 ? -16.912 -12.682 -9.335 1.00 23.52 90 GLN A O 1
ATOM 713 N N . THR A 1 91 ? -14.792 -13.349 -9.791 1.00 23.86 91 THR A N 1
ATOM 714 C CA . THR A 1 91 ? -14.185 -12.479 -10.853 1.00 23.86 91 THR A CA 1
ATOM 715 C C . THR A 1 91 ? -14.787 -12.670 -12.288 1.00 23.86 91 THR A C 1
ATOM 717 O O . THR A 1 91 ? -15.718 -13.471 -12.354 1.00 23.86 91 THR A O 1
ATOM 720 N N . PRO A 1 92 ? -14.341 -12.039 -13.435 1.00 32.88 92 PRO A N 1
ATOM 721 C CA . PRO A 1 92 ? -13.040 -11.377 -13.747 1.00 32.88 92 PRO A CA 1
ATOM 722 C C . PRO A 1 92 ? -12.979 -10.116 -14.683 1.00 32.88 92 PRO A C 1
ATOM 724 O O . PRO A 1 92 ? -13.942 -9.777 -15.360 1.00 32.88 92 PRO A O 1
ATOM 727 N N . GLU A 1 93 ? -11.759 -9.521 -14.737 1.00 25.59 93 GLU A N 1
ATOM 728 C CA . GLU A 1 93 ? -11.117 -8.718 -15.832 1.00 25.59 93 GLU A CA 1
ATOM 729 C C . GLU A 1 93 ? -11.578 -7.246 -16.071 1.00 25.59 93 GLU A C 1
ATOM 731 O O . GLU A 1 93 ? -12.766 -6.972 -16.077 1.00 25.59 93 GLU A O 1
ATOM 736 N N . GLU A 1 94 ? -10.764 -6.178 -16.225 1.00 25.98 94 GLU A N 1
ATOM 737 C CA . GLU A 1 94 ? -9.333 -5.913 -16.522 1.00 25.98 94 GLU A CA 1
ATOM 738 C C . GLU A 1 94 ? -8.824 -4.590 -15.856 1.00 25.98 94 GLU A C 1
ATOM 740 O O . GLU A 1 94 ? -9.585 -3.800 -15.299 1.00 25.98 94 GLU A O 1
ATOM 745 N N . GLN A 1 95 ? -7.499 -4.394 -15.895 1.00 25.66 95 GLN A N 1
ATOM 746 C CA . GLN A 1 95 ? -6.611 -3.406 -15.240 1.00 25.66 95 GLN A CA 1
ATOM 747 C C . GLN A 1 95 ? -6.863 -1.927 -15.659 1.00 25.66 95 GLN A C 1
ATOM 749 O O . GLN A 1 95 ? -7.398 -1.671 -16.723 1.00 25.66 95 GLN A O 1
ATOM 754 N N . GLU A 1 96 ? -6.564 -0.875 -14.875 1.00 25.81 96 GLU A N 1
ATOM 755 C CA . GLU A 1 96 ? -5.218 -0.336 -14.602 1.00 25.81 96 GLU A CA 1
ATOM 756 C C . GLU A 1 96 ? -5.182 0.717 -13.450 1.00 25.81 96 GLU A C 1
ATOM 758 O O . GLU A 1 96 ? -6.122 1.467 -13.210 1.00 25.81 96 GLU A O 1
ATOM 763 N N . SER A 1 97 ? -4.011 0.806 -12.798 1.00 27.62 97 SER A N 1
ATOM 764 C CA . SER A 1 97 ? -3.361 1.990 -12.188 1.00 27.62 97 SER A CA 1
ATOM 765 C C . SER A 1 97 ? -3.878 2.659 -10.882 1.00 27.62 97 SER A C 1
ATOM 767 O O . SER A 1 97 ? -4.728 3.538 -10.872 1.00 27.62 97 SER A O 1
ATOM 769 N N . SER A 1 98 ? -3.175 2.325 -9.785 1.00 25.73 98 SER A N 1
ATOM 770 C CA . SER A 1 98 ? -2.544 3.246 -8.808 1.00 25.73 98 SER A CA 1
ATOM 771 C C . SER A 1 98 ? -3.387 4.260 -8.002 1.00 25.73 98 SER A C 1
ATOM 773 O O . SER A 1 98 ? -3.355 5.448 -8.303 1.00 25.73 98 SER A O 1
ATOM 775 N N . ALA A 1 99 ? -3.985 3.801 -6.894 1.00 26.52 99 ALA A N 1
ATOM 776 C CA . ALA A 1 99 ? -4.075 4.450 -5.563 1.00 26.52 99 ALA A CA 1
ATOM 777 C C . ALA A 1 99 ? -5.157 3.707 -4.761 1.00 26.52 99 ALA A C 1
ATOM 779 O O . ALA A 1 99 ? -6.303 3.651 -5.204 1.00 26.52 99 ALA A O 1
ATOM 780 N N . ILE A 1 100 ? -4.801 3.066 -3.645 1.00 30.97 100 ILE A N 1
ATOM 781 C CA . ILE A 1 100 ? -5.725 2.216 -2.883 1.00 30.97 100 ILE A CA 1
ATOM 782 C C . ILE A 1 100 ? -6.017 2.872 -1.528 1.00 30.97 100 ILE A C 1
ATOM 784 O O . ILE A 1 100 ? -5.215 2.823 -0.601 1.00 30.97 100 ILE A O 1
ATOM 788 N N . ASP A 1 101 ? -7.185 3.499 -1.431 1.00 32.88 101 ASP A N 1
ATOM 789 C CA . ASP A 1 101 ? -7.705 4.144 -0.230 1.00 32.88 101 ASP A CA 1
ATOM 790 C C . ASP A 1 101 ? -8.405 3.092 0.644 1.00 32.88 101 ASP A C 1
ATOM 792 O O . ASP A 1 101 ? -9.366 2.432 0.242 1.00 32.88 101 ASP A O 1
ATOM 796 N N . ILE A 1 102 ? -7.918 2.898 1.867 1.00 37.84 102 ILE A N 1
ATOM 797 C CA . ILE A 1 102 ? -8.467 1.907 2.792 1.00 37.84 102 ILE A CA 1
ATOM 798 C C . ILE A 1 102 ? -9.452 2.601 3.725 1.00 37.84 102 ILE A C 1
ATOM 800 O O . ILE A 1 102 ? -9.080 3.300 4.676 1.00 37.84 102 ILE A O 1
ATOM 804 N N . ALA A 1 103 ? -10.734 2.338 3.496 1.00 35.41 103 ALA A N 1
ATOM 805 C CA . ALA A 1 103 ? -11.787 2.576 4.466 1.00 35.41 103 ALA A CA 1
ATOM 806 C C . ALA A 1 103 ? -11.795 1.417 5.484 1.00 35.41 103 ALA A C 1
ATOM 808 O O . ALA A 1 103 ? -12.484 0.407 5.333 1.00 35.41 103 ALA A O 1
ATOM 809 N N . VAL A 1 104 ? -11.011 1.545 6.558 1.00 33.44 104 VAL A N 1
ATOM 810 C CA . VAL A 1 104 ? -11.092 0.635 7.713 1.00 33.44 104 VAL A CA 1
ATOM 811 C C . VAL A 1 104 ? -12.444 0.848 8.398 1.00 33.44 104 VAL A C 1
ATOM 813 O O . VAL A 1 104 ? -12.583 1.628 9.331 1.00 33.44 104 VAL A O 1
ATOM 816 N N . GLN A 1 105 ? -13.473 0.162 7.913 1.00 29.95 105 GLN A N 1
ATOM 817 C CA . GLN A 1 105 ? -14.838 0.308 8.391 1.00 29.95 105 GLN A CA 1
ATOM 818 C C . GLN A 1 105 ? -14.995 -0.362 9.768 1.00 29.95 105 GLN A C 1
ATOM 820 O O . GLN A 1 105 ? -15.491 -1.478 9.888 1.00 29.95 105 GLN A O 1
ATOM 825 N N . LYS A 1 106 ? -14.588 0.330 10.837 1.00 25.98 106 LYS A N 1
ATOM 826 C CA . LYS A 1 106 ? -15.129 0.083 12.178 1.00 25.98 106 LYS A CA 1
ATOM 827 C C . LYS A 1 106 ? -16.390 0.929 12.344 1.00 25.98 106 LYS A C 1
ATOM 829 O O . LYS A 1 106 ? -16.295 2.143 12.436 1.00 25.98 106 LYS A O 1
ATOM 834 N N . ASN A 1 107 ? -17.556 0.276 12.358 1.00 28.31 107 ASN A N 1
ATOM 835 C CA . ASN A 1 107 ? -18.832 0.736 12.936 1.00 28.31 107 ASN A CA 1
ATOM 836 C C . ASN A 1 107 ? -19.064 2.263 12.993 1.00 28.31 107 ASN A C 1
ATOM 838 O O . ASN A 1 107 ? -19.252 2.818 14.074 1.00 28.31 107 ASN A O 1
ATOM 842 N N . MET A 1 108 ? -19.091 2.955 11.849 1.00 32.00 108 MET A N 1
ATOM 843 C CA . MET A 1 108 ? -19.449 4.377 11.813 1.00 32.00 108 MET A CA 1
ATOM 844 C C . MET A 1 108 ? -20.938 4.552 11.515 1.00 32.00 108 MET A C 1
ATOM 846 O O . MET A 1 108 ? -21.369 4.529 10.365 1.00 32.00 108 MET A O 1
ATOM 850 N N . SER A 1 109 ? -21.727 4.783 12.562 1.00 29.25 109 SER A N 1
ATOM 851 C CA . SER A 1 109 ? -23.017 5.463 12.458 1.00 29.25 109 SER A CA 1
ATOM 852 C C . SER A 1 109 ? -22.767 6.975 12.372 1.00 29.25 109 SER A C 1
ATOM 854 O O . SER A 1 109 ? -22.874 7.678 13.378 1.00 29.25 109 SER A O 1
ATOM 856 N N . TYR A 1 110 ? -22.371 7.497 11.208 1.00 35.50 110 TYR A N 1
ATOM 857 C CA . TYR A 1 110 ? -22.324 8.952 11.024 1.00 35.50 110 TYR A CA 1
ATOM 858 C C . TYR A 1 110 ? -23.725 9.458 10.686 1.00 35.50 110 TYR A C 1
ATOM 860 O O . TYR A 1 110 ? -24.280 9.120 9.640 1.00 35.50 110 TYR A O 1
ATOM 868 N N . SER A 1 111 ? -24.302 10.288 11.557 1.00 30.92 111 SER A N 1
ATOM 869 C CA . SER A 1 111 ? -25.447 11.104 11.169 1.00 30.92 111 SER A CA 1
ATOM 870 C C . SER A 1 111 ? -24.946 12.166 10.188 1.00 30.92 111 SER A C 1
ATOM 872 O O . SER A 1 111 ? -24.238 13.107 10.545 1.00 30.92 111 SER A O 1
ATOM 874 N N . LEU A 1 112 ? -25.263 11.984 8.908 1.00 39.31 112 LEU A N 1
ATOM 875 C CA . LEU A 1 112 ? -25.002 12.985 7.879 1.00 39.31 112 LEU A CA 1
ATOM 876 C C . LEU A 1 112 ? -25.926 14.182 8.149 1.00 39.31 112 LEU A C 1
ATOM 878 O O . LEU A 1 112 ? -27.083 14.197 7.732 1.00 39.31 112 LEU A O 1
ATOM 882 N N . SER A 1 113 ? -25.448 15.179 8.895 1.00 38.81 113 SER A N 1
ATOM 883 C CA . SER A 1 113 ? -26.126 16.474 8.966 1.00 38.81 113 SER A CA 1
ATOM 884 C C . SER A 1 113 ? -26.091 17.126 7.580 1.00 38.81 113 SER A C 1
ATOM 886 O O . SER A 1 113 ? -25.085 17.046 6.870 1.00 38.81 113 SER A O 1
ATOM 888 N N . LYS A 1 114 ? -27.194 17.772 7.177 1.00 39.53 114 LYS A N 1
ATOM 889 C CA . LYS A 1 114 ? -27.330 18.422 5.858 1.00 39.53 114 LYS A CA 1
ATOM 890 C C . LYS A 1 114 ? -26.196 19.413 5.549 1.00 39.53 114 LYS A C 1
ATOM 892 O O . LYS A 1 114 ? -25.875 19.608 4.382 1.00 39.53 114 LYS A O 1
ATOM 897 N N . ASP A 1 115 ? -25.557 19.965 6.577 1.00 40.78 115 ASP A N 1
ATOM 898 C CA . ASP A 1 115 ? -24.462 20.931 6.455 1.00 40.78 115 ASP A CA 1
ATOM 899 C C . ASP A 1 115 ? -23.150 20.309 5.933 1.00 40.78 115 ASP A C 1
ATOM 901 O O . ASP A 1 115 ? -22.395 20.972 5.224 1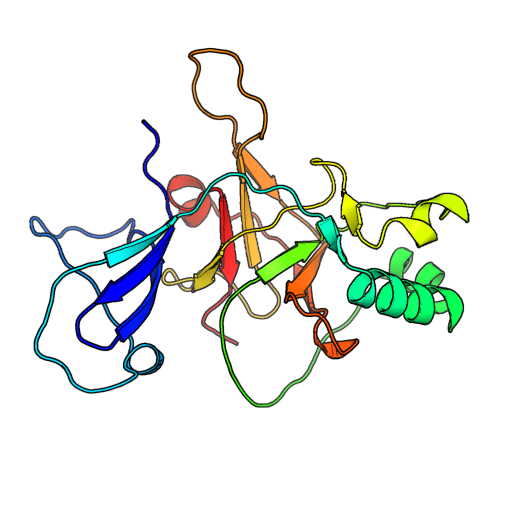.00 40.78 115 ASP A O 1
ATOM 905 N N . ASN A 1 116 ? -22.893 19.017 6.188 1.00 38.91 116 ASN A N 1
ATOM 906 C CA . ASN A 1 116 ? -21.691 18.315 5.704 1.00 38.91 116 ASN A CA 1
ATOM 907 C C . ASN A 1 116 ? -21.759 17.930 4.215 1.00 38.91 116 ASN A C 1
ATOM 909 O O . ASN A 1 116 ? -20.740 17.602 3.613 1.00 38.91 116 ASN A O 1
ATOM 913 N N . LEU A 1 117 ? -22.944 17.986 3.599 1.00 45.50 117 LEU A N 1
ATOM 914 C CA . LEU A 1 117 ? -23.129 17.711 2.168 1.00 45.50 117 LEU A CA 1
ATOM 915 C C . LEU A 1 117 ? -22.643 18.867 1.276 1.00 45.50 117 LEU A C 1
ATOM 917 O O . LEU A 1 117 ? -22.502 18.690 0.068 1.00 45.50 117 LEU A O 1
ATOM 921 N N . LEU A 1 118 ? -22.389 20.046 1.857 1.00 42.00 118 LEU A N 1
ATOM 922 C CA . LEU A 1 118 ? -21.988 21.253 1.129 1.00 42.00 118 LEU A CA 1
ATOM 923 C C . LEU A 1 118 ? -20.467 21.367 0.927 1.00 42.00 118 LEU A C 1
ATOM 925 O O . LEU A 1 118 ? -20.026 22.113 0.056 1.00 42.00 118 LEU A O 1
ATOM 929 N N . THR A 1 119 ? -19.646 20.647 1.700 1.00 45.25 119 THR A N 1
ATOM 930 C CA . THR A 1 119 ? -18.180 20.838 1.713 1.00 45.25 119 THR A CA 1
ATOM 931 C C . THR A 1 119 ? -17.418 19.982 0.699 1.00 45.25 119 THR A C 1
ATOM 933 O O . THR A 1 119 ? -16.200 20.099 0.586 1.00 45.25 119 THR A O 1
ATOM 936 N N . ASN A 1 120 ? -18.100 19.143 -0.084 1.00 55.72 120 ASN A N 1
ATOM 937 C CA . ASN A 1 120 ? -17.549 18.254 -1.118 1.00 55.72 120 ASN A CA 1
ATOM 938 C C . ASN A 1 120 ? -16.437 17.265 -0.687 1.00 55.72 120 ASN A C 1
ATOM 940 O O . ASN A 1 120 ? -15.991 16.452 -1.508 1.00 55.72 120 ASN A O 1
ATOM 944 N N . ARG A 1 121 ? -15.973 17.328 0.569 1.00 58.06 121 ARG A N 1
ATOM 945 C CA . ARG A 1 121 ? -14.950 16.471 1.172 1.00 58.06 121 ARG A CA 1
ATOM 946 C C . ARG A 1 121 ? -15.222 16.294 2.663 1.00 58.06 121 ARG A C 1
ATOM 948 O O . ARG A 1 121 ? -15.215 17.271 3.408 1.00 58.06 121 ARG A O 1
ATOM 955 N N . ILE A 1 122 ? -15.395 15.050 3.102 1.00 65.62 122 ILE A N 1
ATOM 956 C CA . ILE A 1 122 ? -15.580 14.711 4.518 1.00 65.62 122 ILE A CA 1
ATOM 957 C C . ILE A 1 122 ? -14.290 14.060 5.031 1.00 65.62 122 ILE A C 1
ATOM 959 O O . ILE A 1 122 ? -13.929 12.983 4.550 1.00 65.62 122 ILE A O 1
ATOM 963 N N . PRO A 1 123 ? -13.559 14.678 5.975 1.00 67.25 123 PRO A N 1
ATOM 964 C CA . PRO A 1 123 ? -12.413 14.028 6.596 1.00 67.25 123 PRO A CA 1
ATOM 965 C C . PRO A 1 123 ? -12.878 12.841 7.443 1.00 67.25 123 PRO A C 1
ATOM 967 O O . PRO A 1 123 ? -13.815 12.964 8.231 1.00 67.25 123 PRO A O 1
ATOM 970 N N . ILE A 1 124 ? -12.208 11.700 7.293 1.00 68.69 124 ILE A N 1
ATOM 971 C CA . ILE A 1 124 ? -12.467 10.515 8.109 1.00 68.69 124 ILE A CA 1
ATOM 972 C C . ILE A 1 124 ? -11.568 10.548 9.342 1.00 68.69 124 ILE A C 1
ATOM 974 O O . ILE A 1 124 ? -10.366 10.819 9.209 1.00 68.69 124 ILE A O 1
ATOM 978 N N . PRO A 1 125 ? -12.117 10.277 10.544 1.00 70.56 125 PRO A N 1
ATOM 979 C CA . PRO A 1 125 ? -11.318 10.198 11.749 1.00 70.56 125 PRO A CA 1
ATOM 980 C C . PRO A 1 125 ? -10.138 9.245 11.566 1.00 70.56 125 PRO A C 1
ATOM 982 O O . PRO A 1 125 ? -10.282 8.157 11.002 1.00 70.56 125 PRO A O 1
ATOM 985 N N . PRO A 1 126 ? -8.954 9.594 12.090 1.00 71.00 126 PRO A N 1
ATOM 986 C CA . PRO A 1 126 ? -7.800 8.739 11.935 1.00 71.00 126 PRO A CA 1
ATOM 987 C C . PRO A 1 126 ? -7.917 7.331 12.539 1.00 71.00 126 PRO A C 1
ATOM 989 O O . PRO A 1 126 ? -7.051 6.493 12.301 1.00 71.00 126 PRO A O 1
ATOM 992 N N . THR A 1 127 ? -8.920 7.047 13.349 1.00 67.94 127 THR A N 1
ATOM 993 C CA . THR A 1 127 ? -9.181 5.699 13.862 1.00 67.94 127 THR A CA 1
ATOM 994 C C . THR A 1 127 ? -9.913 4.812 12.858 1.00 67.94 127 THR A C 1
ATOM 996 O O . THR A 1 127 ? -9.850 3.592 12.988 1.00 67.94 127 THR A O 1
ATOM 999 N N . ASP A 1 128 ? -10.537 5.418 11.844 1.00 66.19 128 ASP A N 1
ATOM 1000 C CA . ASP A 1 128 ? -11.568 4.780 11.025 1.00 66.19 128 ASP A CA 1
ATOM 1001 C C . ASP A 1 128 ? -11.207 4.752 9.524 1.00 66.19 128 ASP A C 1
ATOM 1003 O O . ASP A 1 128 ? -11.956 4.242 8.697 1.00 66.19 128 ASP A O 1
ATOM 1007 N N . GLY A 1 129 ? -10.058 5.307 9.123 1.00 73.75 129 GLY A N 1
ATOM 1008 C CA . GLY A 1 129 ? -9.635 5.278 7.721 1.00 73.75 129 GLY A CA 1
ATOM 1009 C C . GLY A 1 129 ? -8.251 5.859 7.448 1.00 73.75 129 GLY A C 1
ATOM 1010 O O . GLY A 1 129 ? -7.760 6.736 8.170 1.00 73.75 129 GLY A O 1
ATOM 1011 N N . ARG A 1 130 ? -7.603 5.354 6.393 1.00 82.56 130 ARG A N 1
ATOM 1012 C CA . ARG A 1 130 ? -6.267 5.768 5.940 1.00 82.56 130 ARG A CA 1
ATOM 1013 C C . ARG A 1 130 ? -6.148 5.659 4.425 1.00 82.56 130 ARG A C 1
ATOM 1015 O O . ARG A 1 130 ? -6.594 4.679 3.838 1.00 82.56 130 ARG A O 1
ATOM 1022 N N . ASN A 1 131 ? -5.430 6.600 3.827 1.00 83.81 131 ASN A N 1
ATOM 1023 C CA . ASN A 1 131 ? -4.876 6.388 2.492 1.00 83.81 131 ASN A CA 1
ATOM 1024 C C . ASN A 1 131 ? -3.557 5.645 2.672 1.00 83.81 131 ASN A C 1
ATOM 1026 O O . ASN A 1 131 ? -2.756 6.058 3.508 1.00 83.81 131 ASN A O 1
ATOM 1030 N N . LEU A 1 132 ? -3.338 4.553 1.944 1.00 87.19 132 LEU A N 1
ATOM 1031 C CA . LEU A 1 132 ? -2.104 3.768 2.020 1.00 87.19 132 LEU A CA 1
ATOM 1032 C C . LEU A 1 132 ? -1.657 3.372 0.612 1.00 87.19 132 LEU A C 1
ATOM 1034 O O . LEU A 1 132 ? -2.448 3.337 -0.328 1.00 87.19 132 LEU A O 1
ATOM 1038 N N . PHE A 1 133 ? -0.379 3.042 0.457 1.00 87.88 133 PHE A N 1
ATOM 1039 C CA . PHE A 1 133 ? 0.063 2.410 -0.780 1.00 87.88 133 PHE A CA 1
ATOM 1040 C C . PHE A 1 133 ? -0.293 0.930 -0.786 1.00 87.88 133 PHE A C 1
ATOM 1042 O O . PHE A 1 133 ? -0.102 0.235 0.210 1.00 87.88 133 PHE A O 1
ATOM 1049 N N . GLY A 1 134 ? -0.790 0.467 -1.930 1.00 89.31 134 GLY A N 1
ATOM 1050 C CA . GLY A 1 134 ? -0.976 -0.948 -2.202 1.00 89.31 134 GLY A CA 1
ATOM 1051 C C . GLY A 1 134 ? 0.291 -1.575 -2.746 1.00 89.31 134 GLY A C 1
ATOM 1052 O O . GLY A 1 134 ? 0.823 -1.095 -3.748 1.00 89.31 134 GLY A O 1
ATOM 1053 N N . ILE A 1 135 ? 0.739 -2.647 -2.105 1.00 88.50 135 ILE A N 1
ATOM 1054 C CA . ILE A 1 135 ? 1.880 -3.447 -2.539 1.00 88.50 135 ILE A CA 1
ATOM 1055 C C . ILE A 1 135 ? 1.485 -4.917 -2.661 1.00 88.50 135 ILE A C 1
ATOM 1057 O O . ILE A 1 135 ? 0.524 -5.372 -2.040 1.00 88.50 135 ILE A O 1
ATOM 1061 N N . ALA A 1 136 ? 2.207 -5.638 -3.507 1.00 89.38 136 ALA A N 1
ATOM 1062 C CA . ALA A 1 136 ? 2.043 -7.071 -3.670 1.00 89.38 136 ALA A CA 1
ATOM 1063 C C . ALA A 1 136 ? 2.726 -7.822 -2.519 1.00 89.38 136 ALA A C 1
ATOM 1065 O O . ALA A 1 136 ? 3.754 -7.383 -2.003 1.00 89.38 136 ALA A O 1
ATOM 1066 N N . ASP A 1 137 ? 2.143 -8.946 -2.119 1.00 90.56 137 ASP A N 1
ATOM 1067 C CA . ASP A 1 137 ? 2.740 -9.879 -1.176 1.00 90.56 137 ASP A CA 1
ATOM 1068 C C . ASP A 1 137 ? 3.762 -10.775 -1.876 1.00 90.56 137 ASP A C 1
ATOM 1070 O O . ASP A 1 137 ? 3.422 -11.846 -2.375 1.00 90.56 137 ASP A O 1
ATOM 1074 N N . GLU A 1 138 ? 5.020 -10.350 -1.892 1.00 86.50 138 GLU A N 1
ATOM 1075 C CA . GLU A 1 138 ? 6.110 -11.161 -2.446 1.00 86.50 138 GLU A CA 1
ATOM 1076 C C . GLU A 1 138 ? 6.447 -12.384 -1.576 1.00 86.50 138 GLU A C 1
ATOM 1078 O O . GLU A 1 138 ? 7.115 -13.298 -2.049 1.00 86.50 138 GLU A O 1
ATOM 1083 N N . THR A 1 139 ? 5.965 -12.441 -0.326 1.00 86.31 139 THR A N 1
ATOM 1084 C CA . THR A 1 139 ? 6.186 -13.599 0.563 1.00 86.31 139 THR A CA 1
ATOM 1085 C C . THR A 1 139 ? 5.262 -14.771 0.225 1.00 86.31 139 THR A C 1
ATOM 1087 O O . THR A 1 139 ? 5.556 -15.918 0.556 1.00 86.31 139 THR A O 1
ATOM 1090 N N . GLY A 1 140 ? 4.136 -14.496 -0.445 1.00 87.94 140 GLY A N 1
ATOM 1091 C CA . GLY A 1 140 ? 3.115 -15.492 -0.768 1.00 87.94 140 GLY A CA 1
ATOM 1092 C C . GLY A 1 140 ? 2.364 -16.051 0.449 1.00 87.94 140 GLY A C 1
ATOM 1093 O O . GLY A 1 140 ? 1.695 -17.077 0.320 1.00 87.94 140 GLY A O 1
ATOM 1094 N N . GLU A 1 141 ? 2.468 -15.409 1.617 1.00 89.44 141 GLU A N 1
ATOM 1095 C CA . GLU A 1 141 ? 1.827 -15.844 2.863 1.00 89.44 141 GLU A CA 1
ATOM 1096 C C . GLU A 1 141 ? 0.328 -15.480 2.924 1.00 89.44 141 GLU A C 1
ATOM 1098 O O . GLU A 1 141 ? -0.436 -16.119 3.654 1.00 89.44 141 GLU A O 1
ATOM 1103 N N . LEU A 1 142 ? -0.124 -14.471 2.171 1.00 91.69 142 LEU A N 1
ATOM 1104 C CA . LEU A 1 142 ? -1.524 -14.043 2.120 1.00 91.69 142 LEU A CA 1
ATOM 1105 C C . LEU A 1 142 ? -2.352 -14.868 1.123 1.00 91.69 142 LEU A C 1
ATOM 1107 O O . LEU A 1 142 ? -1.944 -15.119 -0.012 1.00 91.69 142 LEU A O 1
ATOM 1111 N N . GLN A 1 143 ? -3.575 -15.228 1.525 1.00 93.31 143 GLN A N 1
ATOM 1112 C CA . GLN A 1 143 ? -4.542 -15.942 0.681 1.00 93.31 143 GLN A CA 1
ATOM 1113 C C . GLN A 1 143 ? -5.519 -14.990 -0.023 1.00 93.31 143 GLN A C 1
ATOM 1115 O O . GLN A 1 143 ? -5.729 -13.856 0.411 1.00 93.31 143 GLN A O 1
ATOM 1120 N N . TYR A 1 144 ? -6.191 -15.475 -1.073 1.00 91.50 144 TYR A N 1
ATOM 1121 C CA . TYR A 1 144 ? -7.253 -14.733 -1.756 1.00 91.50 144 TYR A CA 1
ATOM 1122 C C . TYR A 1 144 ? -8.299 -14.176 -0.775 1.00 91.50 144 TYR A C 1
ATOM 1124 O O . TYR A 1 144 ? -8.788 -14.874 0.114 1.00 91.50 144 TYR A O 1
ATOM 1132 N N . GLY A 1 145 ? -8.661 -12.903 -0.954 1.00 88.25 145 GLY A N 1
ATOM 1133 C CA . GLY A 1 145 ? -9.608 -12.195 -0.087 1.00 88.25 145 GLY A CA 1
ATOM 1134 C C . GLY A 1 145 ? -9.013 -11.686 1.232 1.00 88.25 145 GLY A C 1
ATOM 1135 O O . GLY A 1 145 ? -9.694 -10.952 1.953 1.00 88.25 145 GLY A O 1
ATOM 1136 N N . GLN A 1 146 ? -7.757 -12.017 1.542 1.00 91.50 146 GLN A N 1
ATOM 1137 C CA . GLN A 1 146 ? -7.031 -11.460 2.679 1.00 91.50 146 GLN A CA 1
ATOM 1138 C C . GLN A 1 146 ? -6.214 -10.230 2.276 1.00 91.50 146 GLN A C 1
ATOM 1140 O O . GLN A 1 146 ? -5.946 -9.983 1.102 1.00 91.50 146 GLN A O 1
ATOM 1145 N N . CYS A 1 147 ? -5.815 -9.445 3.269 1.00 92.69 147 CYS A N 1
ATOM 1146 C CA . CYS A 1 147 ? -4.807 -8.403 3.123 1.00 92.69 147 CYS A CA 1
ATOM 1147 C C . CYS A 1 147 ? -4.050 -8.215 4.440 1.00 92.69 147 CYS A C 1
ATOM 1149 O O . CYS A 1 147 ? -4.576 -8.518 5.510 1.00 92.69 147 CYS A O 1
ATOM 1151 N N . PHE A 1 148 ? -2.851 -7.647 4.384 1.00 93.75 148 PHE A N 1
ATOM 1152 C CA . PHE A 1 148 ? -2.147 -7.167 5.573 1.00 93.75 148 PHE A CA 1
ATOM 1153 C C . PHE A 1 148 ? -2.132 -5.641 5.578 1.00 93.75 148 PHE A C 1
ATOM 1155 O O . PHE A 1 148 ? -1.899 -5.023 4.544 1.00 93.75 148 PHE A O 1
ATOM 1162 N N . ILE A 1 149 ? -2.393 -5.017 6.727 1.00 92.00 149 ILE A N 1
ATOM 1163 C CA . ILE A 1 149 ? -2.430 -3.557 6.843 1.00 92.00 149 ILE A CA 1
ATOM 1164 C C . ILE A 1 149 ? -1.720 -3.136 8.119 1.00 92.00 149 ILE A C 1
ATOM 1166 O O . ILE A 1 149 ? -2.106 -3.533 9.222 1.00 92.00 149 ILE A O 1
ATOM 1170 N N . GLN A 1 150 ? -0.753 -2.238 7.962 1.00 90.38 150 GLN A N 1
ATOM 1171 C CA . GLN A 1 150 ? -0.058 -1.611 9.072 1.00 90.38 150 GLN A CA 1
ATOM 1172 C C . GLN A 1 150 ? 0.154 -0.129 8.795 1.00 90.38 150 GLN A C 1
ATOM 1174 O O . GLN A 1 150 ? 0.660 0.251 7.743 1.00 90.38 150 GLN A O 1
ATOM 1179 N N . TYR A 1 151 ? -0.185 0.718 9.764 1.00 88.69 151 TYR A N 1
ATOM 1180 C CA . TYR A 1 151 ? 0.008 2.164 9.664 1.00 88.69 151 TYR A CA 1
ATOM 1181 C C . TYR A 1 151 ? 0.539 2.753 10.967 1.00 88.69 151 TYR A C 1
ATOM 1183 O O . TYR A 1 151 ? 0.310 2.223 12.055 1.00 88.69 151 TYR A O 1
ATOM 1191 N N . SER A 1 152 ? 1.233 3.880 10.874 1.00 88.38 152 SER A N 1
ATOM 1192 C CA . SER A 1 152 ? 1.701 4.643 12.025 1.00 88.38 152 SER A CA 1
ATOM 1193 C C . SER A 1 152 ? 0.747 5.772 12.414 1.00 88.38 152 SER A C 1
ATOM 1195 O O . SER A 1 152 ? -0.082 6.249 11.631 1.00 88.38 152 SER A O 1
ATOM 1197 N N . ALA A 1 153 ? 0.817 6.172 13.684 1.00 83.69 153 ALA A N 1
ATOM 1198 C CA . ALA A 1 153 ? 0.039 7.292 14.200 1.00 83.69 153 ALA A CA 1
ATOM 1199 C C . ALA A 1 153 ? 0.446 8.616 13.520 1.00 83.69 153 ALA A C 1
ATOM 1201 O O . ALA A 1 153 ? 1.631 8.875 13.326 1.00 83.69 153 ALA A O 1
ATOM 1202 N N . LEU A 1 154 ? -0.538 9.466 13.197 1.00 77.25 154 LEU A N 1
ATOM 1203 C CA . LEU A 1 154 ? -0.322 10.744 12.496 1.00 77.25 154 LEU A CA 1
ATOM 1204 C C . LEU A 1 154 ? 0.411 11.786 13.350 1.00 77.25 154 LEU A C 1
ATOM 1206 O O . LEU A 1 154 ? 1.243 12.530 12.845 1.00 77.25 154 LEU A O 1
ATOM 1210 N N . ASN A 1 155 ? 0.098 11.834 14.646 1.00 65.62 155 ASN A N 1
ATOM 1211 C CA . ASN A 1 155 ? 0.628 12.831 15.566 1.00 65.62 155 ASN A CA 1
ATOM 1212 C C . ASN A 1 155 ? 1.630 12.164 16.501 1.00 65.62 155 ASN A C 1
ATOM 1214 O O . ASN A 1 155 ? 1.246 11.551 17.498 1.00 65.62 155 ASN A O 1
ATOM 1218 N N . GLN A 1 156 ? 2.917 12.299 16.202 1.00 58.62 156 GLN A N 1
ATOM 1219 C CA . GLN A 1 156 ? 3.951 12.068 17.201 1.00 58.62 156 GLN A CA 1
ATOM 1220 C C . GLN A 1 156 ? 4.752 13.343 17.413 1.00 58.62 156 GLN A C 1
ATOM 1222 O O . GLN A 1 156 ? 5.597 13.731 16.617 1.00 58.62 156 GLN A O 1
ATOM 1227 N N . THR A 1 157 ? 4.439 13.991 18.530 1.00 50.75 157 THR A N 1
ATOM 1228 C CA . THR A 1 157 ? 5.065 15.212 19.043 1.00 50.75 157 THR A CA 1
ATOM 1229 C C . THR A 1 157 ? 6.325 14.937 19.868 1.00 50.75 157 THR A C 1
ATOM 1231 O O . THR A 1 157 ? 6.995 15.877 20.281 1.00 50.75 157 THR A O 1
ATOM 1234 N N . ASN A 1 158 ? 6.682 13.671 20.108 1.00 50.34 158 ASN A N 1
ATOM 1235 C CA . ASN A 1 158 ? 7.805 13.300 20.967 1.00 50.34 158 ASN A CA 1
ATOM 1236 C C . ASN A 1 158 ? 8.867 12.507 20.205 1.00 50.34 158 ASN A C 1
ATOM 1238 O O . ASN A 1 158 ? 8.536 11.655 19.386 1.00 50.34 158 ASN A O 1
ATOM 1242 N N . LYS A 1 159 ? 10.137 12.762 20.552 1.00 55.38 159 LYS A N 1
ATOM 1243 C CA . LYS A 1 159 ? 11.386 12.129 20.072 1.00 55.38 159 LYS A CA 1
ATOM 1244 C C . LYS A 1 159 ? 11.491 10.614 20.383 1.00 55.38 159 LYS A C 1
ATOM 1246 O O . LYS A 1 159 ? 12.557 10.132 20.754 1.00 55.38 159 LYS A O 1
ATOM 1251 N N . GLY A 1 160 ? 10.386 9.873 20.319 1.00 60.91 160 GLY A N 1
ATOM 1252 C CA . GLY A 1 160 ? 10.294 8.433 20.560 1.00 60.91 160 GLY A CA 1
ATOM 1253 C C . GLY A 1 160 ? 10.056 7.633 19.276 1.00 60.91 160 GLY A C 1
ATOM 1254 O O . GLY A 1 160 ? 9.808 8.195 18.213 1.00 60.91 160 GLY A O 1
ATOM 1255 N N . ARG A 1 161 ? 10.134 6.300 19.383 1.00 64.44 161 ARG A N 1
ATOM 1256 C CA . ARG A 1 161 ? 9.908 5.357 18.274 1.00 64.44 161 ARG A CA 1
ATOM 1257 C C . ARG A 1 161 ? 8.470 5.462 17.741 1.00 64.44 161 ARG A C 1
ATOM 1259 O O . ARG A 1 161 ? 7.522 5.597 18.525 1.00 64.44 161 ARG A O 1
ATOM 1266 N N . ARG A 1 162 ? 8.297 5.366 16.416 1.00 74.75 162 ARG A N 1
ATOM 1267 C CA . ARG A 1 162 ? 6.971 5.414 15.785 1.00 74.75 162 ARG A CA 1
ATOM 1268 C C . ARG A 1 162 ? 6.091 4.267 16.258 1.00 74.75 162 ARG A C 1
ATOM 1270 O O . ARG A 1 162 ? 6.514 3.113 16.276 1.00 74.75 162 ARG A O 1
ATOM 1277 N N . LYS A 1 163 ? 4.872 4.599 16.701 1.00 83.19 163 LYS A N 1
ATOM 1278 C CA . LYS A 1 163 ? 3.866 3.613 17.103 1.00 83.19 163 LYS A CA 1
ATOM 1279 C C . LYS A 1 163 ? 3.120 3.154 15.859 1.00 83.19 163 LYS A C 1
ATOM 1281 O O . LYS A 1 163 ? 2.494 3.975 15.185 1.00 83.19 163 LYS A O 1
ATOM 1286 N N . PHE A 1 164 ? 3.184 1.855 15.599 1.00 86.75 164 PHE A N 1
ATOM 1287 C CA . PHE A 1 164 ? 2.485 1.197 14.503 1.00 86.75 164 PHE A CA 1
ATOM 1288 C C . PHE A 1 164 ? 1.246 0.469 15.020 1.00 86.75 164 PHE A C 1
ATOM 1290 O O . PHE A 1 164 ? 1.196 0.016 16.165 1.00 86.75 164 PHE A O 1
ATOM 1297 N N . HIS A 1 165 ? 0.237 0.400 14.164 1.00 88.12 165 HIS A N 1
ATOM 1298 C CA . HIS A 1 165 ? -1.029 -0.267 14.394 1.00 88.12 165 HIS A CA 1
ATOM 1299 C C . HIS A 1 165 ? -1.253 -1.263 13.262 1.00 88.12 165 HIS A C 1
ATOM 1301 O O . HIS A 1 165 ? -1.286 -0.863 12.098 1.00 88.12 165 HIS A O 1
ATOM 1307 N N . VAL A 1 166 ? -1.411 -2.537 13.616 1.00 88.88 166 VAL A N 1
ATOM 1308 C CA . VAL A 1 166 ? -1.818 -3.592 12.683 1.00 88.88 166 VAL A CA 1
ATOM 1309 C C . VAL A 1 166 ? -3.337 -3.698 12.707 1.00 88.88 166 VAL A C 1
ATOM 1311 O O . VAL A 1 166 ? -3.947 -3.753 13.780 1.00 88.88 166 VAL A O 1
ATOM 1314 N N . VAL A 1 167 ? -3.956 -3.696 11.530 1.00 86.81 167 VAL A N 1
ATOM 1315 C CA . VAL A 1 167 ? -5.408 -3.857 11.395 1.00 86.81 167 VAL A CA 1
ATOM 1316 C C . VAL A 1 167 ? -5.732 -5.333 11.248 1.00 86.81 167 VAL A C 1
ATOM 1318 O O . VAL A 1 167 ? -5.073 -6.051 10.504 1.00 86.81 167 VAL A O 1
ATOM 1321 N N . THR A 1 168 ? -6.774 -5.774 11.945 1.00 86.00 168 THR A N 1
ATOM 1322 C CA . THR A 1 168 ? -7.325 -7.123 11.815 1.00 86.00 168 THR A CA 1
ATOM 1323 C C . THR A 1 168 ? -8.843 -7.058 11.694 1.00 86.00 168 THR A C 1
ATOM 1325 O O . THR A 1 168 ? -9.479 -6.134 12.210 1.00 86.00 168 THR A O 1
ATOM 1328 N N . GLY A 1 169 ? -9.421 -8.041 11.007 1.00 81.75 169 GLY A N 1
ATOM 1329 C CA . GLY A 1 169 ? -10.858 -8.138 10.763 1.00 81.75 169 GLY A CA 1
ATOM 1330 C C . GLY A 1 169 ? -11.278 -7.593 9.400 1.00 81.75 169 GLY A C 1
ATOM 1331 O O . GLY A 1 169 ? -10.460 -7.357 8.517 1.00 81.75 169 GLY A O 1
ATOM 1332 N N . THR A 1 170 ? -12.581 -7.438 9.200 1.00 82.31 170 THR A N 1
ATOM 1333 C CA . THR A 1 170 ? -13.137 -7.002 7.916 1.00 82.31 170 THR A CA 1
ATOM 1334 C C . THR A 1 170 ? -12.792 -5.545 7.630 1.00 82.31 170 THR A C 1
ATOM 1336 O O . THR A 1 170 ? -13.014 -4.670 8.466 1.00 82.31 170 THR A O 1
ATOM 1339 N N . VAL A 1 171 ? -12.288 -5.282 6.428 1.00 81.12 171 VAL A N 1
ATOM 1340 C CA . VAL A 1 171 ? -11.954 -3.941 5.944 1.00 81.12 171 VAL A CA 1
ATOM 1341 C C . VAL A 1 171 ? -12.595 -3.687 4.587 1.00 81.12 171 VAL A C 1
ATOM 1343 O O . VAL A 1 171 ? -12.802 -4.611 3.795 1.00 81.12 171 VAL A O 1
ATOM 1346 N N . LEU A 1 172 ? -12.904 -2.419 4.324 1.00 79.12 172 LEU A N 1
ATOM 1347 C CA . LEU A 1 172 ? -13.407 -1.957 3.043 1.00 79.12 172 LEU A CA 1
ATOM 1348 C C . LEU A 1 172 ? -12.286 -1.206 2.322 1.00 79.12 172 LEU A C 1
ATOM 1350 O O . LEU A 1 172 ? -11.643 -0.310 2.860 1.00 79.12 172 LEU A O 1
ATOM 1354 N N . VAL A 1 173 ? -12.022 -1.583 1.088 1.00 80.88 173 VAL A N 1
ATOM 1355 C CA . VAL A 1 173 ? -10.941 -1.015 0.292 1.00 80.88 173 VAL A CA 1
ATOM 1356 C C . VAL A 1 173 ? -11.552 -0.420 -0.959 1.00 80.88 173 VAL A C 1
ATOM 1358 O O . VAL A 1 173 ? -12.357 -1.072 -1.613 1.00 80.88 173 VAL A O 1
ATOM 1361 N N . THR A 1 174 ? -11.189 0.813 -1.287 1.00 75.38 174 THR A N 1
ATOM 1362 C CA . THR A 1 174 ? -11.645 1.494 -2.499 1.00 75.38 174 THR A CA 1
ATOM 1363 C C . THR A 1 174 ? -10.466 2.135 -3.212 1.00 75.38 174 THR A C 1
ATOM 1365 O O . THR A 1 174 ? -9.401 2.340 -2.638 1.00 75.38 174 THR A O 1
ATOM 1368 N N . LYS A 1 175 ? -10.639 2.463 -4.486 1.00 71.62 175 LYS A N 1
ATOM 1369 C CA . LYS A 1 175 ? -9.729 3.367 -5.192 1.00 71.62 175 LYS A CA 1
ATOM 1370 C C . LYS A 1 175 ? -10.348 4.755 -5.269 1.00 71.62 175 LYS A C 1
ATOM 1372 O O . LYS A 1 175 ? -11.563 4.901 -5.149 1.00 71.62 175 LYS A O 1
ATOM 1377 N N . ASN A 1 176 ? -9.511 5.769 -5.443 1.00 64.50 176 ASN A N 1
ATOM 1378 C CA . ASN A 1 176 ? -9.948 7.129 -5.731 1.00 64.50 176 ASN A CA 1
ATOM 1379 C C . ASN A 1 176 ? -9.425 7.529 -7.121 1.00 64.50 176 ASN A C 1
ATOM 1381 O O . ASN A 1 176 ? -8.211 7.489 -7.329 1.00 64.50 176 ASN A O 1
ATOM 1385 N N . PRO A 1 177 ? -10.301 7.916 -8.065 1.00 62.28 177 PRO A N 1
ATOM 1386 C CA . PRO A 1 177 ? -11.752 8.076 -7.920 1.00 62.28 177 PRO A CA 1
ATOM 1387 C C . PRO A 1 177 ? -12.496 6.739 -7.790 1.00 62.28 177 PRO A C 1
ATOM 1389 O O . PRO A 1 177 ? -12.112 5.744 -8.393 1.00 62.28 177 PRO A O 1
ATOM 1392 N N . CYS A 1 178 ? -13.566 6.744 -6.995 1.00 63.19 178 CYS A N 1
ATOM 1393 C CA . CYS A 1 178 ? -14.518 5.642 -6.869 1.00 63.19 178 CYS A CA 1
ATOM 1394 C C . CYS A 1 178 ? -15.757 6.042 -7.665 1.00 63.19 178 CYS A C 1
ATOM 1396 O O . CYS A 1 178 ? -16.436 7.006 -7.297 1.00 63.19 178 CYS A O 1
ATOM 1398 N N . LEU A 1 179 ? -15.997 5.377 -8.788 1.00 66.00 179 LEU A N 1
ATOM 1399 C CA . LEU A 1 179 ? -17.073 5.719 -9.718 1.00 66.00 179 LEU A CA 1
ATOM 1400 C C . LEU A 1 179 ? -18.209 4.700 -9.667 1.00 66.00 179 LEU A C 1
ATOM 1402 O O . LEU A 1 179 ? -19.357 5.071 -9.907 1.00 66.00 179 LEU A O 1
ATOM 1406 N N . TRP A 1 180 ? -17.906 3.450 -9.314 1.00 69.19 180 TRP A N 1
ATOM 1407 C CA . TRP A 1 180 ? -18.869 2.356 -9.319 1.00 69.19 180 TRP A CA 1
ATOM 1408 C C . TRP A 1 180 ? -18.879 1.602 -7.987 1.00 69.19 180 TRP A C 1
ATOM 1410 O O . TRP A 1 180 ? -17.837 1.474 -7.349 1.00 69.19 180 TRP A O 1
ATOM 1420 N N . PRO A 1 181 ? -20.017 1.011 -7.574 1.00 62.06 181 PRO A N 1
ATOM 1421 C CA . PRO A 1 181 ? -20.071 0.179 -6.369 1.00 62.06 181 PRO A CA 1
ATOM 1422 C C . PRO A 1 181 ? -19.049 -0.970 -6.359 1.00 62.06 181 PRO A C 1
ATOM 1424 O O . PRO A 1 181 ? -18.570 -1.349 -5.296 1.00 62.06 181 PRO A O 1
ATOM 1427 N N . GLY A 1 182 ? -18.678 -1.494 -7.535 1.00 68.00 182 GLY A N 1
ATOM 1428 C CA . GLY A 1 182 ? -17.649 -2.532 -7.682 1.00 68.00 182 GLY A CA 1
ATOM 1429 C C . GLY A 1 182 ? -16.216 -2.072 -7.378 1.00 68.00 182 GLY A C 1
ATOM 1430 O O . GLY A 1 182 ? -15.335 -2.913 -7.198 1.00 68.00 182 GLY A O 1
ATOM 1431 N N . ASP A 1 183 ? -15.976 -0.761 -7.274 1.00 67.88 183 ASP A N 1
ATOM 1432 C CA . ASP A 1 183 ? -14.683 -0.213 -6.850 1.00 67.88 183 ASP A CA 1
ATOM 1433 C C . ASP A 1 183 ? -14.434 -0.448 -5.353 1.00 67.88 183 ASP A C 1
ATOM 1435 O O . ASP A 1 183 ? -13.285 -0.411 -4.905 1.00 67.88 183 ASP A O 1
ATOM 1439 N N . PHE A 1 184 ? -15.493 -0.737 -4.588 1.00 71.31 184 PHE A N 1
ATOM 1440 C CA . PHE A 1 184 ? -15.388 -1.202 -3.216 1.00 71.31 184 PHE A CA 1
ATOM 1441 C C . PHE A 1 184 ? -15.122 -2.701 -3.169 1.00 71.31 184 PHE A C 1
ATOM 1443 O O . PHE A 1 184 ? -15.859 -3.522 -3.714 1.00 71.31 184 PHE A O 1
ATOM 1450 N N . ARG A 1 185 ? -14.093 -3.076 -2.418 1.00 75.31 185 ARG A N 1
ATOM 1451 C CA . ARG A 1 185 ? -13.761 -4.464 -2.119 1.00 75.31 185 ARG A CA 1
ATOM 1452 C C . ARG A 1 185 ? -13.763 -4.685 -0.623 1.00 75.31 185 ARG A C 1
ATOM 1454 O O . ARG A 1 185 ? -13.101 -3.974 0.127 1.00 75.31 185 ARG A O 1
ATOM 1461 N N . ARG A 1 186 ? -14.493 -5.709 -0.193 1.00 79.44 186 ARG A N 1
ATOM 1462 C CA . ARG A 1 186 ? -14.422 -6.218 1.173 1.00 79.44 186 ARG A CA 1
ATOM 1463 C C . ARG A 1 186 ? -13.299 -7.243 1.249 1.00 79.44 186 ARG A C 1
ATOM 1465 O O . ARG A 1 186 ? -13.332 -8.227 0.515 1.00 79.44 186 ARG A O 1
ATOM 1472 N N . LEU A 1 187 ? -12.346 -7.020 2.143 1.00 83.50 187 LEU A N 1
ATOM 1473 C CA . LEU A 1 187 ? -11.240 -7.937 2.413 1.00 83.50 187 LEU A CA 1
ATOM 1474 C C . LEU A 1 187 ? -11.177 -8.257 3.905 1.00 83.50 187 LEU A C 1
ATOM 1476 O O . LEU A 1 187 ? -11.750 -7.550 4.738 1.00 83.50 187 LEU A O 1
ATOM 1480 N N . THR A 1 188 ? -10.469 -9.325 4.249 1.00 86.94 188 THR A N 1
ATOM 1481 C CA . THR A 1 188 ? -10.150 -9.661 5.636 1.00 86.94 188 THR A CA 1
ATOM 1482 C C . THR A 1 188 ? -8.709 -9.268 5.930 1.00 86.94 188 THR A C 1
ATOM 1484 O O . THR A 1 188 ? -7.773 -9.882 5.425 1.00 86.94 188 THR A O 1
ATOM 1487 N N . ALA A 1 189 ? -8.525 -8.251 6.769 1.00 89.31 189 ALA A N 1
ATOM 1488 C CA . ALA A 1 189 ? -7.221 -7.896 7.295 1.00 89.31 189 ALA A CA 1
ATOM 1489 C C . ALA A 1 189 ? -6.757 -8.972 8.286 1.00 89.31 189 ALA A C 1
ATOM 1491 O O . ALA A 1 189 ? -7.435 -9.245 9.283 1.00 89.31 189 ALA A O 1
ATOM 1492 N N . VAL A 1 190 ? -5.616 -9.589 8.001 1.00 91.38 190 VAL A N 1
ATOM 1493 C CA . VAL A 1 190 ? -5.022 -10.647 8.822 1.00 91.38 190 VAL A CA 1
ATOM 1494 C C . VAL A 1 190 ? -3.708 -10.173 9.423 1.00 91.38 190 VAL A C 1
ATOM 1496 O O . VAL A 1 190 ? -2.985 -9.371 8.833 1.00 91.38 190 VAL A O 1
ATOM 1499 N N . HIS A 1 191 ? -3.411 -10.659 10.626 1.00 93.25 191 HIS A N 1
ATOM 1500 C CA . HIS A 1 191 ? -2.103 -10.450 11.235 1.00 93.25 191 HIS A CA 1
ATOM 1501 C C . HIS A 1 191 ? -1.076 -11.355 10.553 1.00 93.25 191 HIS A C 1
ATOM 1503 O O . HIS A 1 191 ? -1.357 -12.523 10.290 1.00 93.25 191 HIS A O 1
ATOM 1509 N N . ASN A 1 192 ? 0.100 -10.801 10.273 1.00 92.94 192 ASN A N 1
ATOM 1510 C CA . ASN A 1 192 ? 1.209 -11.514 9.664 1.00 92.94 192 ASN A CA 1
ATOM 1511 C C . ASN A 1 192 ? 2.525 -11.012 10.276 1.00 92.94 192 ASN A C 1
ATOM 1513 O O . ASN A 1 192 ? 2.859 -9.832 10.165 1.00 92.94 192 ASN A O 1
ATOM 1517 N N . SER A 1 193 ? 3.271 -11.907 10.926 1.00 91.56 193 SER A N 1
ATOM 1518 C CA . SER A 1 193 ? 4.499 -11.555 11.647 1.00 91.56 193 SER A CA 1
ATOM 1519 C C 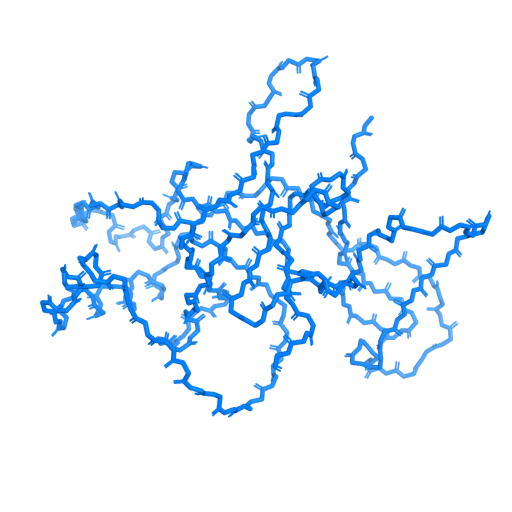. SER A 1 193 ? 5.690 -11.233 10.746 1.00 91.56 193 SER A C 1
ATOM 1521 O O . SER A 1 193 ? 6.612 -10.542 11.187 1.00 91.56 193 SER A O 1
ATOM 1523 N N . THR A 1 194 ? 5.714 -11.768 9.526 1.00 90.25 194 THR A N 1
ATOM 1524 C CA . THR A 1 194 ? 6.766 -11.501 8.542 1.00 90.25 194 THR A CA 1
ATOM 1525 C C . THR A 1 194 ? 6.572 -10.088 8.004 1.00 90.25 194 THR A C 1
ATOM 1527 O O . THR A 1 194 ? 7.440 -9.232 8.177 1.00 90.25 194 THR A O 1
ATOM 1530 N N . LEU A 1 195 ? 5.376 -9.796 7.489 1.00 91.25 195 LEU A N 1
ATOM 1531 C CA . LEU A 1 195 ? 5.016 -8.491 6.940 1.00 91.25 195 LEU A CA 1
ATOM 1532 C C . LEU A 1 195 ? 5.059 -7.379 7.999 1.00 91.25 195 LEU A C 1
ATOM 1534 O O . LEU A 1 195 ? 5.555 -6.297 7.704 1.00 91.25 195 LEU A O 1
ATOM 1538 N N . GLU A 1 196 ? 4.655 -7.630 9.249 1.00 91.56 196 GLU A N 1
ATOM 1539 C CA . GLU A 1 196 ? 4.667 -6.615 10.322 1.00 91.56 196 GLU A CA 1
ATOM 1540 C C . GLU A 1 196 ? 6.052 -6.008 10.598 1.00 91.56 196 GLU A C 1
ATOM 1542 O O . GLU A 1 196 ? 6.185 -4.823 10.940 1.00 91.56 196 GLU A O 1
ATOM 1547 N N . LYS A 1 197 ? 7.113 -6.803 10.429 1.00 88.19 197 LYS A N 1
ATOM 1548 C CA . LYS A 1 197 ? 8.487 -6.350 10.681 1.00 88.19 197 LYS A CA 1
ATOM 1549 C C . LYS A 1 197 ? 8.935 -5.302 9.664 1.00 88.19 197 LYS A C 1
ATOM 1551 O O . LYS A 1 197 ? 9.649 -4.363 10.043 1.00 88.19 197 LYS A O 1
ATOM 1556 N N . PHE A 1 198 ? 8.501 -5.436 8.412 1.00 88.06 198 PHE A N 1
ATOM 1557 C CA . PHE A 1 198 ? 9.088 -4.734 7.269 1.00 88.06 198 PHE A CA 1
ATOM 1558 C C . PHE A 1 198 ? 8.118 -3.806 6.535 1.00 88.06 198 PHE A C 1
ATOM 1560 O O . PHE A 1 198 ? 8.546 -2.787 5.994 1.00 88.06 198 PHE A O 1
ATOM 1567 N N . MET A 1 199 ? 6.819 -4.095 6.578 1.00 90.00 199 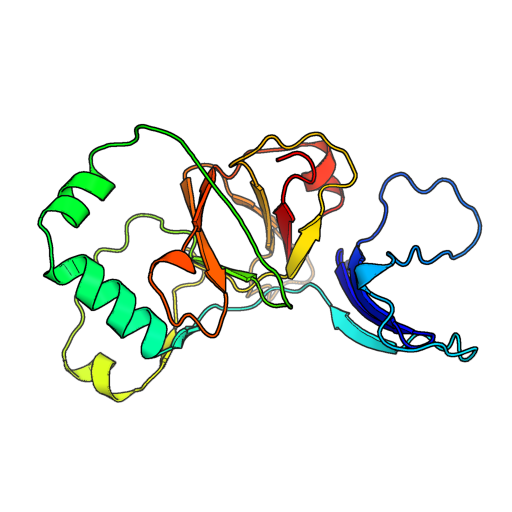MET A N 1
ATOM 1568 C CA . MET A 1 199 ? 5.775 -3.366 5.863 1.00 90.00 199 MET A CA 1
ATOM 1569 C C . MET A 1 199 ? 5.057 -2.390 6.795 1.00 90.00 199 MET A C 1
ATOM 1571 O O . MET A 1 199 ? 4.400 -2.769 7.763 1.00 90.00 199 MET A O 1
ATOM 1575 N N . ARG A 1 200 ? 5.204 -1.093 6.516 1.00 90.88 200 ARG A N 1
ATOM 1576 C CA . ARG A 1 200 ? 4.687 0.016 7.324 1.00 90.88 200 ARG A CA 1
ATOM 1577 C C . ARG A 1 200 ? 4.066 1.072 6.426 1.00 90.88 200 ARG A C 1
ATOM 1579 O O . ARG A 1 200 ? 4.615 1.393 5.380 1.00 90.88 200 ARG A O 1
ATOM 1586 N N . ASP A 1 201 ? 2.959 1.651 6.882 1.00 90.81 201 ASP A N 1
ATOM 1587 C CA . ASP A 1 201 ? 2.200 2.669 6.148 1.00 90.81 201 ASP A CA 1
ATOM 1588 C C . ASP A 1 201 ? 1.755 2.182 4.748 1.00 90.81 201 ASP A C 1
ATOM 1590 O O . ASP A 1 201 ? 1.719 2.945 3.781 1.00 90.81 201 ASP A O 1
ATOM 1594 N N . VAL A 1 202 ? 1.395 0.897 4.656 1.00 89.88 202 VAL A N 1
ATOM 1595 C CA . VAL A 1 202 ? 0.994 0.204 3.421 1.00 89.88 202 VAL A CA 1
ATOM 1596 C C . VAL A 1 202 ? -0.130 -0.804 3.678 1.00 89.88 202 VAL A C 1
ATOM 1598 O O . VAL A 1 202 ? -0.374 -1.224 4.814 1.00 89.88 202 VAL A O 1
ATOM 1601 N N . ILE A 1 203 ? -0.787 -1.211 2.594 1.00 92.31 203 ILE A N 1
ATOM 1602 C CA . ILE A 1 203 ? -1.596 -2.427 2.504 1.00 92.31 203 ILE A CA 1
ATOM 1603 C C . ILE A 1 203 ? -0.952 -3.403 1.536 1.00 92.31 203 ILE A C 1
ATOM 1605 O O . ILE A 1 203 ? -0.574 -3.035 0.426 1.00 92.31 203 ILE A O 1
ATOM 1609 N N . VAL A 1 204 ? -0.848 -4.652 1.967 1.00 92.19 204 VAL A N 1
ATOM 1610 C CA . VAL A 1 204 ? -0.280 -5.751 1.197 1.00 92.19 204 VAL A CA 1
ATOM 1611 C C . VAL A 1 204 ? -1.417 -6.631 0.700 1.00 92.19 204 VAL A C 1
ATOM 1613 O O . VAL A 1 204 ? -2.283 -7.038 1.483 1.00 92.19 204 VAL A O 1
ATOM 1616 N N . PHE A 1 205 ? -1.413 -6.908 -0.599 1.00 91.56 205 PHE A N 1
ATOM 1617 C CA . PHE A 1 205 ? -2.385 -7.764 -1.265 1.00 91.56 205 PHE A CA 1
ATOM 1618 C C . PHE A 1 205 ? -1.756 -9.098 -1.659 1.00 91.56 205 PHE A C 1
ATOM 1620 O O . PHE A 1 205 ? -0.616 -9.100 -2.121 1.00 91.56 205 PHE A O 1
ATOM 1627 N N . PRO A 1 206 ? -2.493 -10.212 -1.549 1.00 90.81 206 PRO A N 1
ATOM 1628 C CA . PRO A 1 206 ? -2.026 -11.506 -2.023 1.00 90.81 206 PRO A CA 1
ATOM 1629 C C . PRO A 1 206 ? -1.733 -11.446 -3.525 1.00 90.81 206 PRO A C 1
ATOM 1631 O O . PRO A 1 206 ? -2.502 -10.863 -4.293 1.00 90.81 206 PRO A O 1
ATOM 1634 N N . ILE A 1 207 ? -0.635 -12.073 -3.942 1.00 85.62 207 ILE A N 1
ATOM 1635 C CA . ILE A 1 207 ? -0.329 -12.311 -5.364 1.00 85.62 207 ILE A CA 1
ATOM 1636 C C . ILE A 1 207 ? -1.056 -13.541 -5.913 1.00 85.62 207 ILE A C 1
ATOM 1638 O O . ILE A 1 207 ? -1.245 -13.661 -7.120 1.00 85.62 207 ILE A O 1
ATOM 1642 N N . ASN A 1 208 ? -1.470 -14.441 -5.019 1.00 75.06 208 ASN A N 1
ATOM 1643 C CA . ASN A 1 208 ? -2.164 -15.674 -5.350 1.00 75.06 208 ASN A CA 1
ATOM 1644 C C . ASN A 1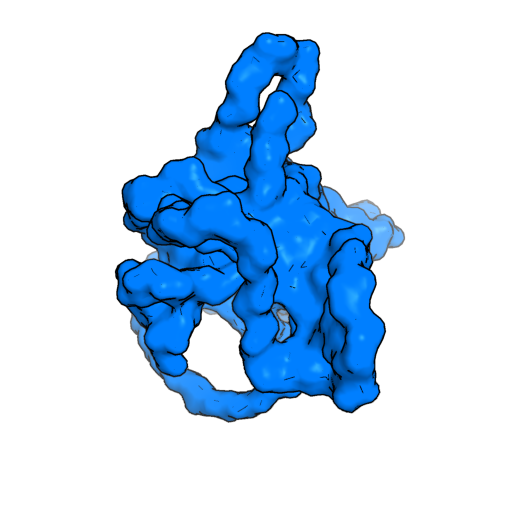 208 ? -3.672 -15.449 -5.211 1.00 75.06 208 ASN A C 1
ATOM 1646 O O . ASN A 1 208 ? -4.173 -15.223 -4.102 1.00 75.06 208 ASN A O 1
ATOM 1650 N N . GLY A 1 209 ? -4.393 -15.490 -6.332 1.00 56.38 209 GLY A N 1
ATOM 1651 C CA . GLY A 1 209 ? -5.815 -15.166 -6.361 1.00 56.38 209 GLY A CA 1
ATOM 1652 C C . GLY A 1 209 ? -6.448 -15.232 -7.732 1.00 56.38 209 GLY A C 1
ATOM 1653 O O . GLY A 1 209 ? -5.900 -14.581 -8.643 1.00 56.38 209 GLY A O 1
#

InterPro domains:
  IPR007855 RNA-dependent RNA polymerase [PTHR23079] (2-209)
  IPR057596 RDRP, core domain [PF05183] (2-108)
  IPR057596 RDRP, core domain [PF05183] (120-209)